Protein AF-A0A812SFC2-F1 (afdb_monomer)

Mean predicted aligned error: 14.26 Å

Solvent-accessible surface area (backbone atoms only — not comparable to full-atom values): 14069 Å² total; per-residue (Å²): 136,90,82,84,83,79,85,82,84,78,83,87,80,81,78,82,77,79,84,76,84,76,80,82,84,72,86,77,93,73,88,74,79,85,78,90,77,87,75,85,80,75,90,78,90,80,87,78,91,74,88,79,81,89,76,93,62,81,77,70,81,71,82,68,75,71,76,75,76,78,75,76,72,76,82,72,77,57,79,82,50,70,69,53,55,73,17,32,49,81,54,99,45,25,43,36,29,39,66,80,47,44,39,45,81,32,64,40,96,64,72,91,66,71,56,92,80,71,48,81,81,65,67,44,63,78,85,52,48,58,69,38,59,62,57,75,56,49,41,68,25,67,78,43,70,65,46,33,60,71,58,33,22,77,23,18,46,41,24,35,24,38,28,25,44,90,27,38,21,25,18,9,47,58,31,97,51,51,47,39,79,76,47,80,49,56,62,49,83,50,96,63,28,42,26,47,60,83,47,66,61,85,54,25,73,60,41,58,45,47,31,25,22,42,73,58,70,56,86,127

Structure (mmCIF, N/CA/C/O backbone):
data_AF-A0A812SFC2-F1
#
_entry.id   AF-A0A812SFC2-F1
#
loop_
_atom_site.group_PDB
_atom_site.id
_atom_site.type_symbol
_atom_site.label_atom_id
_atom_site.label_alt_id
_atom_site.label_comp_id
_atom_site.label_asym_id
_atom_site.label_entity_id
_atom_site.label_seq_id
_atom_site.pdbx_PDB_ins_code
_atom_site.Cartn_x
_atom_site.Cartn_y
_atom_site.Cartn_z
_atom_site.occupancy
_atom_site.B_iso_or_equiv
_atom_site.auth_seq_id
_atom_site.auth_comp_id
_atom_site.auth_asym_id
_atom_site.auth_atom_id
_atom_site.pdbx_PDB_model_num
ATOM 1 N N . MET A 1 1 ? -25.442 -19.660 -58.975 1.00 52.50 1 MET A N 1
ATOM 2 C CA . MET A 1 1 ? -24.406 -18.621 -59.130 1.00 52.50 1 MET A CA 1
ATOM 3 C C . MET A 1 1 ? -23.464 -18.736 -57.952 1.00 52.50 1 MET A C 1
ATOM 5 O O . MET A 1 1 ? -23.754 -18.257 -56.864 1.00 52.50 1 MET A O 1
ATOM 9 N N . ASP A 1 2 ? -22.406 -19.507 -58.179 1.00 48.38 2 ASP A N 1
ATOM 10 C CA . ASP A 1 2 ? -21.302 -19.771 -57.267 1.00 48.38 2 ASP A CA 1
ATOM 11 C C . ASP A 1 2 ? -20.455 -18.519 -57.025 1.00 48.38 2 ASP A C 1
ATOM 13 O O . ASP A 1 2 ? -19.896 -17.965 -57.969 1.00 48.38 2 ASP A O 1
ATOM 17 N N . SER A 1 3 ? -20.254 -18.154 -55.759 1.00 58.12 3 SER A N 1
ATOM 18 C CA . SER A 1 3 ? -19.194 -17.223 -55.357 1.00 58.12 3 SER A CA 1
ATOM 19 C C . SER A 1 3 ? -18.389 -17.841 -54.222 1.00 58.12 3 SER A C 1
ATOM 21 O O . SER A 1 3 ? -18.654 -17.653 -53.038 1.00 58.12 3 SER A O 1
ATOM 23 N N . ARG A 1 4 ? -17.404 -18.646 -54.630 1.00 56.16 4 ARG A N 1
ATOM 24 C CA . ARG A 1 4 ? -16.387 -19.276 -53.783 1.00 56.16 4 ARG A CA 1
ATOM 25 C C . ARG A 1 4 ? -15.321 -18.241 -53.414 1.00 56.16 4 ARG A C 1
ATOM 27 O O . ARG A 1 4 ? -14.472 -17.915 -54.243 1.00 56.16 4 ARG A O 1
ATOM 34 N N . SER A 1 5 ? -15.309 -17.773 -52.170 1.00 62.66 5 SER A N 1
ATOM 35 C CA . SER A 1 5 ? -14.233 -16.914 -51.658 1.00 62.66 5 SER A CA 1
ATOM 36 C C . SER A 1 5 ? -13.107 -17.766 -51.075 1.00 62.66 5 SER A C 1
ATOM 38 O O . SER A 1 5 ? -13.229 -18.379 -50.019 1.00 62.66 5 SER A O 1
ATOM 40 N N . ARG A 1 6 ? -12.009 -17.831 -51.834 1.00 62.50 6 ARG A N 1
ATOM 41 C CA . ARG A 1 6 ? -10.793 -18.602 -51.562 1.00 62.50 6 ARG A CA 1
ATOM 42 C C . ARG A 1 6 ? -10.032 -18.062 -50.346 1.00 62.50 6 ARG A C 1
ATOM 44 O O . ARG A 1 6 ? -9.660 -16.893 -50.289 1.00 62.50 6 ARG A O 1
ATOM 51 N N . THR A 1 7 ? -9.721 -18.970 -49.430 1.00 54.88 7 THR A N 1
ATOM 52 C CA . THR A 1 7 ? -8.773 -18.828 -48.322 1.00 54.88 7 THR A CA 1
ATOM 53 C C . THR A 1 7 ? -7.349 -18.608 -48.842 1.00 54.88 7 THR A C 1
ATOM 55 O O . THR A 1 7 ? -6.825 -19.440 -49.584 1.00 54.88 7 THR A O 1
ATOM 58 N N . ARG A 1 8 ? -6.695 -17.510 -48.438 1.00 61.66 8 ARG A N 1
ATOM 59 C CA . ARG A 1 8 ? -5.284 -17.233 -48.752 1.00 61.66 8 ARG A CA 1
ATOM 60 C C . ARG A 1 8 ? -4.419 -17.478 -47.515 1.00 61.66 8 ARG A C 1
ATOM 62 O O . ARG A 1 8 ? -4.239 -16.598 -46.676 1.00 61.66 8 ARG A O 1
ATOM 69 N N . SER A 1 9 ? -3.899 -18.695 -47.419 1.00 58.88 9 SER A N 1
ATOM 70 C CA . SER A 1 9 ? -2.922 -19.143 -46.425 1.00 58.88 9 SER A CA 1
ATOM 71 C C . SER A 1 9 ? -1.613 -18.361 -46.590 1.00 58.88 9 SER A C 1
ATOM 73 O O . SER A 1 9 ? -1.045 -18.326 -47.682 1.00 58.88 9 SER A O 1
ATOM 75 N N . LYS A 1 10 ? -1.124 -17.717 -45.524 1.00 66.75 10 LYS A N 1
ATOM 76 C CA . LYS A 1 10 ? 0.216 -17.106 -45.502 1.00 66.75 10 LYS A CA 1
ATOM 77 C C . LYS A 1 10 ? 1.259 -18.143 -45.053 1.00 66.75 10 LYS A C 1
ATOM 79 O O . LYS A 1 10 ? 0.966 -18.929 -44.154 1.00 66.75 10 LYS A O 1
ATOM 84 N N . PRO A 1 11 ? 2.464 -18.151 -45.648 1.00 60.84 11 PRO A N 1
ATOM 85 C CA . PRO A 1 11 ? 3.496 -19.138 -45.345 1.00 60.84 11 PRO A CA 1
ATOM 86 C C . PRO A 1 11 ? 4.130 -18.915 -43.964 1.00 60.84 11 PRO A C 1
ATOM 88 O O . PRO A 1 11 ? 4.501 -17.795 -43.604 1.00 60.84 11 PRO A O 1
ATOM 91 N N . GLN A 1 12 ? 4.295 -20.012 -43.218 1.00 57.06 12 GLN A N 1
ATOM 92 C CA . GLN A 1 12 ? 5.115 -20.094 -42.009 1.00 57.06 12 GLN A CA 1
ATOM 93 C C . GLN A 1 12 ? 6.570 -19.750 -42.347 1.00 57.06 12 GLN A C 1
ATOM 95 O O . GLN A 1 12 ? 7.277 -20.509 -43.010 1.00 57.06 12 GLN A O 1
ATOM 100 N N . ARG A 1 13 ? 7.037 -18.602 -41.858 1.00 58.03 13 ARG A N 1
ATOM 101 C CA . ARG A 1 13 ? 8.446 -18.216 -41.919 1.00 58.03 13 ARG A CA 1
ATOM 102 C C . ARG A 1 13 ? 9.180 -18.879 -40.755 1.00 58.03 13 ARG A C 1
ATOM 104 O O . ARG A 1 13 ? 9.182 -18.370 -39.640 1.00 58.03 13 ARG A O 1
ATOM 111 N N . SER A 1 14 ? 9.798 -20.023 -41.032 1.00 56.25 14 SER A N 1
ATOM 112 C CA . SER A 1 14 ? 10.719 -20.715 -40.132 1.00 56.25 14 SER A CA 1
ATOM 113 C C . SER A 1 14 ? 11.920 -19.819 -39.806 1.00 56.25 14 SER A C 1
ATOM 115 O O . SER A 1 14 ? 12.847 -19.691 -40.612 1.00 56.25 14 SER A O 1
ATOM 117 N N . GLN A 1 15 ? 11.928 -19.190 -38.633 1.00 60.62 15 GLN A N 1
ATOM 118 C CA . GLN A 1 15 ? 13.126 -18.534 -38.120 1.00 60.62 15 GLN A CA 1
ATOM 119 C C . GLN A 1 15 ? 13.990 -19.556 -37.384 1.00 60.62 15 GLN A C 1
ATOM 121 O O . GLN A 1 15 ? 13.797 -19.861 -36.211 1.00 60.62 15 GLN A O 1
ATOM 126 N N . ARG A 1 16 ? 14.970 -20.084 -38.124 1.00 54.09 16 ARG A N 1
ATOM 127 C CA . ARG A 1 16 ? 16.171 -20.711 -37.574 1.00 54.09 16 ARG A CA 1
ATOM 128 C C . ARG A 1 16 ? 16.949 -19.642 -36.803 1.00 54.09 16 ARG A C 1
ATOM 130 O O . ARG A 1 16 ? 17.726 -18.904 -37.409 1.00 54.09 16 ARG A O 1
ATOM 137 N N . TYR A 1 17 ? 16.762 -19.554 -35.490 1.00 53.97 17 TYR A N 1
ATOM 138 C CA . TYR A 1 17 ? 17.724 -18.852 -34.648 1.00 5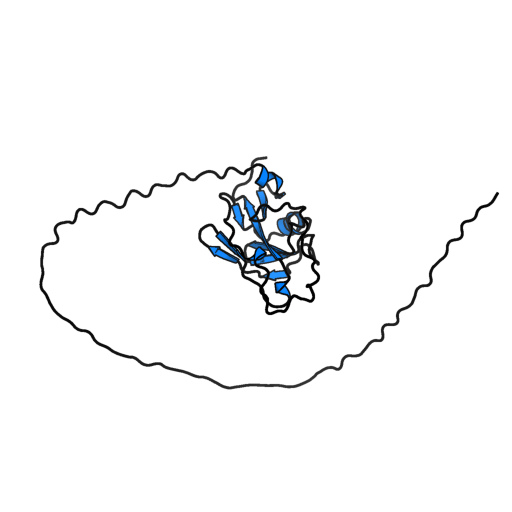3.97 17 TYR A CA 1
ATOM 139 C C . TYR A 1 17 ? 18.875 -19.790 -34.308 1.00 53.97 17 TYR A C 1
ATOM 141 O O . TYR A 1 17 ? 18.720 -20.826 -33.669 1.00 53.97 17 TYR A O 1
ATOM 149 N N . ARG A 1 18 ? 20.034 -19.401 -34.839 1.00 49.56 18 ARG A N 1
ATOM 150 C CA . ARG A 1 18 ? 21.349 -19.976 -34.602 1.00 49.56 18 ARG A CA 1
ATOM 151 C C . ARG A 1 18 ? 21.641 -19.983 -33.103 1.00 49.56 18 ARG A C 1
ATOM 153 O O . ARG A 1 18 ? 21.667 -18.932 -32.469 1.00 49.56 18 ARG A O 1
ATOM 160 N N . SER A 1 19 ? 21.913 -21.167 -32.581 1.00 49.53 19 SER A N 1
ATOM 161 C CA . SER A 1 19 ? 22.546 -21.410 -31.294 1.00 49.53 19 SER A CA 1
ATOM 162 C C . SER A 1 19 ? 23.953 -20.807 -31.304 1.00 49.53 19 SER A C 1
ATOM 164 O O . SER A 1 19 ? 24.900 -21.389 -31.827 1.00 49.53 19 SER A O 1
ATOM 166 N N . THR A 1 20 ? 24.095 -19.605 -30.751 1.00 53.34 20 THR A N 1
ATOM 167 C CA . THR A 1 20 ? 25.397 -19.036 -30.406 1.00 53.34 20 THR A CA 1
ATOM 168 C C . THR A 1 20 ? 25.803 -19.563 -29.038 1.00 53.34 20 THR A C 1
ATOM 170 O O . THR A 1 20 ? 25.412 -19.050 -27.990 1.00 53.34 20 THR A O 1
ATOM 173 N N . SER A 1 21 ? 26.595 -20.631 -29.069 1.00 48.59 21 SER A N 1
ATOM 174 C CA . SER A 1 21 ? 27.372 -21.145 -27.948 1.00 48.59 21 SER A CA 1
ATOM 175 C C . SER A 1 21 ? 28.154 -20.002 -27.298 1.00 48.59 21 SER A C 1
ATOM 177 O O . SER A 1 21 ? 29.123 -19.498 -27.868 1.00 48.59 21 SER A O 1
ATOM 179 N N . ARG A 1 22 ? 27.722 -19.552 -26.117 1.00 51.69 22 ARG A N 1
ATOM 180 C CA . ARG A 1 22 ? 28.508 -18.616 -25.310 1.00 51.69 22 ARG A CA 1
ATOM 181 C C . ARG A 1 22 ? 29.640 -19.384 -24.620 1.00 51.69 22 ARG A C 1
ATOM 183 O O . ARG A 1 22 ? 29.380 -20.437 -24.039 1.00 51.69 22 ARG A O 1
ATOM 190 N N . PRO A 1 23 ? 30.882 -18.880 -24.680 1.00 54.97 23 PRO A N 1
ATOM 191 C CA . PRO A 1 23 ? 32.022 -19.535 -24.068 1.00 54.97 23 PRO A CA 1
ATOM 192 C C . PRO A 1 23 ? 31.917 -19.482 -22.543 1.00 54.97 23 PRO A C 1
ATOM 194 O O . PRO A 1 23 ? 31.601 -18.457 -21.938 1.00 54.97 23 PRO A O 1
ATOM 197 N N . ARG A 1 24 ? 32.203 -20.637 -21.953 1.00 53.50 24 ARG A N 1
ATOM 198 C CA . ARG A 1 24 ? 32.396 -20.899 -20.532 1.00 53.50 24 ARG A CA 1
ATOM 199 C C . ARG A 1 24 ? 33.593 -20.070 -20.053 1.00 53.50 24 ARG A C 1
ATOM 201 O O . ARG A 1 24 ? 34.731 -20.396 -20.374 1.00 53.50 24 ARG A O 1
ATOM 208 N N . MET A 1 25 ? 33.343 -18.972 -19.339 1.00 57.09 25 MET A N 1
ATOM 209 C CA . MET A 1 25 ? 34.400 -18.282 -18.599 1.00 57.09 25 MET A CA 1
ATOM 210 C C . MET A 1 25 ? 34.633 -19.022 -17.287 1.00 57.09 25 MET A C 1
ATOM 212 O O . MET A 1 25 ? 33.997 -18.751 -16.272 1.00 57.09 25 MET A O 1
ATOM 216 N N . ASP A 1 26 ? 35.549 -19.981 -17.357 1.00 48.94 26 ASP A N 1
ATOM 217 C CA . ASP A 1 26 ? 36.280 -20.476 -16.206 1.00 48.94 26 ASP A CA 1
ATOM 218 C C . ASP A 1 26 ? 37.320 -19.440 -15.758 1.00 48.94 26 ASP A C 1
ATOM 220 O O . ASP A 1 26 ? 37.978 -18.791 -16.570 1.00 48.94 26 ASP A O 1
ATOM 224 N N . SER A 1 27 ? 37.539 -19.414 -14.444 1.00 50.03 27 SER A N 1
ATOM 225 C CA . SER A 1 27 ? 38.773 -18.972 -13.789 1.00 50.03 27 SER A CA 1
ATOM 226 C C . SER A 1 27 ? 39.080 -17.471 -13.771 1.00 50.03 27 SER A C 1
ATOM 228 O O . SER A 1 27 ? 39.614 -16.905 -14.722 1.00 50.03 27 SER A O 1
ATOM 230 N N . ARG A 1 28 ? 38.954 -16.871 -12.580 1.00 50.22 28 ARG A N 1
ATOM 231 C CA . ARG A 1 28 ? 40.121 -16.408 -11.795 1.00 50.22 28 ARG A CA 1
ATOM 232 C C . ARG A 1 28 ? 39.680 -15.757 -10.485 1.00 50.22 28 ARG A C 1
ATOM 234 O O . ARG A 1 28 ? 39.291 -14.595 -10.425 1.00 50.22 28 ARG A O 1
ATOM 241 N N . SER A 1 29 ? 39.797 -16.550 -9.427 1.00 52.50 29 SER A N 1
ATOM 242 C CA . SER A 1 29 ? 40.519 -16.203 -8.202 1.00 52.50 29 SER A CA 1
ATOM 243 C C . SER A 1 29 ? 41.076 -14.772 -8.158 1.00 52.50 29 SER A C 1
ATOM 245 O O . SER A 1 29 ? 42.135 -14.472 -8.707 1.00 52.50 29 SER A O 1
ATOM 247 N N . ARG A 1 30 ? 40.401 -13.904 -7.405 1.00 49.06 30 ARG A N 1
ATOM 248 C CA . ARG A 1 30 ? 41.048 -12.781 -6.723 1.00 49.06 30 ARG A CA 1
ATOM 249 C C . ARG A 1 30 ? 40.659 -12.814 -5.255 1.00 49.06 30 ARG A C 1
ATOM 251 O O . ARG A 1 30 ? 39.746 -12.129 -4.810 1.00 49.06 30 ARG A O 1
ATOM 258 N N . ALA A 1 31 ? 41.405 -13.633 -4.520 1.00 51.72 31 ALA A N 1
ATOM 259 C CA . ALA A 1 31 ? 41.674 -13.381 -3.120 1.00 51.72 31 ALA A CA 1
ATOM 260 C C . ALA A 1 31 ? 42.269 -11.971 -3.015 1.00 51.72 31 ALA A C 1
ATOM 262 O O . ALA A 1 31 ? 43.338 -11.695 -3.562 1.00 51.72 31 ALA A O 1
ATOM 263 N N . ARG A 1 32 ? 41.549 -11.061 -2.361 1.00 48.47 32 ARG A N 1
ATOM 264 C CA . ARG A 1 32 ? 42.131 -9.817 -1.870 1.00 48.47 32 ARG A CA 1
ATOM 265 C C . ARG A 1 32 ? 41.887 -9.760 -0.373 1.00 48.47 32 ARG A C 1
ATOM 267 O O . ARG A 1 32 ? 40.904 -9.216 0.114 1.00 48.47 32 ARG A O 1
ATOM 274 N N . GLU A 1 33 ? 42.817 -10.415 0.311 1.00 50.66 33 GLU A N 1
ATOM 275 C CA . GLU A 1 33 ? 43.325 -10.021 1.618 1.00 50.66 33 GLU A CA 1
ATOM 276 C C . GLU A 1 33 ? 43.558 -8.507 1.709 1.00 50.66 33 GLU A C 1
ATOM 278 O O . GLU A 1 33 ? 43.716 -7.820 0.698 1.00 50.66 33 GLU A O 1
ATOM 283 N N . THR A 1 34 ? 43.733 -8.050 2.953 1.00 50.38 34 THR A N 1
ATOM 284 C CA . THR A 1 34 ? 44.084 -6.691 3.403 1.00 50.38 34 THR A CA 1
ATOM 285 C C . THR A 1 34 ? 42.856 -5.774 3.540 1.00 50.38 34 THR A C 1
ATOM 287 O O . THR A 1 34 ? 42.110 -5.579 2.596 1.00 50.38 34 THR A O 1
ATOM 290 N N . ARG A 1 35 ? 42.532 -5.182 4.695 1.00 45.41 35 ARG A N 1
ATOM 291 C CA . ARG A 1 35 ? 43.356 -4.797 5.850 1.00 45.41 35 ARG A CA 1
ATOM 292 C C . ARG A 1 35 ? 42.482 -4.640 7.101 1.00 45.41 35 ARG A C 1
ATOM 294 O O . ARG A 1 35 ? 41.466 -3.953 7.074 1.00 45.41 35 ARG A O 1
ATOM 301 N N . LYS A 1 36 ? 42.947 -5.234 8.204 1.00 52.66 36 LYS A N 1
ATOM 302 C CA . LYS A 1 36 ? 42.678 -4.766 9.568 1.00 52.66 36 LYS A CA 1
ATOM 303 C C . LYS A 1 36 ? 43.214 -3.337 9.673 1.00 52.66 36 LYS A C 1
ATOM 305 O O . LYS A 1 36 ? 44.421 -3.159 9.580 1.00 52.66 36 LYS A O 1
ATOM 310 N N . ASP A 1 37 ? 42.345 -2.361 9.902 1.00 47.69 37 ASP A N 1
ATOM 311 C CA . ASP A 1 37 ? 42.746 -1.076 10.477 1.00 47.69 37 ASP A CA 1
ATOM 312 C C . ASP A 1 37 ? 41.943 -0.845 11.755 1.00 47.69 37 ASP A C 1
ATOM 314 O O . ASP A 1 37 ? 40.924 -0.160 11.826 1.00 47.69 37 ASP A O 1
ATOM 318 N N . SER A 1 38 ? 42.451 -1.493 12.795 1.00 52.28 38 SER A N 1
ATOM 319 C CA . SER A 1 38 ? 42.330 -1.097 14.185 1.00 52.28 38 SER A CA 1
ATOM 320 C C . SER A 1 38 ? 42.816 0.345 14.353 1.00 52.28 38 SER A C 1
ATOM 322 O O . SER A 1 38 ? 44.012 0.597 14.478 1.00 52.28 38 SER A O 1
ATOM 324 N N . ARG A 1 39 ? 41.884 1.302 14.395 1.00 50.62 39 ARG A N 1
ATOM 325 C CA . ARG A 1 39 ? 42.134 2.631 14.967 1.00 50.62 39 ARG A CA 1
ATOM 326 C C . ARG A 1 39 ? 41.415 2.774 16.294 1.00 50.62 39 ARG A C 1
ATOM 328 O O . ARG A 1 39 ? 40.358 3.386 16.412 1.00 50.62 39 ARG A O 1
ATOM 335 N N . SER A 1 40 ? 42.086 2.232 17.299 1.00 51.09 40 SER A N 1
ATOM 336 C CA . SER A 1 40 ? 42.089 2.723 18.667 1.00 51.09 40 SER A CA 1
ATOM 337 C C . SER A 1 40 ? 42.287 4.243 18.657 1.00 51.09 40 SER A C 1
ATOM 339 O O . SER A 1 40 ? 43.376 4.731 18.360 1.00 51.09 40 SER A O 1
ATOM 341 N N . ARG A 1 41 ? 41.240 5.010 18.970 1.00 49.31 41 ARG A N 1
ATOM 342 C CA . ARG A 1 41 ? 41.373 6.417 19.370 1.00 49.31 41 ARG A CA 1
ATOM 343 C C . ARG A 1 41 ? 41.066 6.537 20.854 1.00 49.31 41 ARG A C 1
ATOM 345 O O . ARG A 1 41 ? 39.932 6.702 21.279 1.00 49.31 41 ARG A O 1
ATOM 352 N N . SER A 1 42 ? 42.153 6.346 21.592 1.00 49.25 42 SER A N 1
ATOM 353 C CA . SER A 1 42 ? 42.563 7.047 22.806 1.00 49.25 42 SER A CA 1
ATOM 354 C C . SER A 1 42 ? 41.600 8.087 23.388 1.00 49.25 42 SER A C 1
ATOM 356 O O . SER A 1 42 ? 41.315 9.114 22.771 1.00 49.25 42 SER A O 1
ATOM 358 N N . ASN A 1 43 ? 41.260 7.839 24.654 1.00 49.50 43 ASN A N 1
ATOM 359 C CA . ASN A 1 43 ? 41.280 8.782 25.773 1.00 49.50 43 ASN A CA 1
ATOM 360 C C . ASN A 1 43 ? 41.767 10.203 25.446 1.00 49.50 43 ASN A C 1
ATOM 362 O O . ASN A 1 43 ? 42.937 10.418 25.131 1.00 49.50 43 ASN A O 1
ATOM 366 N N . GLY A 1 44 ? 40.884 11.172 25.678 1.00 46.28 44 GLY A N 1
ATOM 367 C CA . GLY A 1 44 ? 41.215 12.582 25.841 1.00 46.28 44 GLY A CA 1
ATOM 368 C C . GLY A 1 44 ? 40.498 13.132 27.067 1.00 46.28 44 GLY A C 1
ATOM 369 O O . GLY A 1 44 ? 39.351 13.556 26.984 1.00 46.28 44 GLY A O 1
ATOM 370 N N . MET A 1 45 ? 41.183 13.099 28.210 1.00 50.53 45 MET A N 1
ATOM 371 C CA . MET A 1 45 ? 40.823 13.855 29.406 1.00 50.53 45 MET A CA 1
ATOM 372 C C . MET A 1 45 ? 40.691 15.355 29.110 1.00 50.53 45 MET A C 1
ATOM 374 O O . MET A 1 45 ? 41.511 15.908 28.381 1.00 50.53 45 MET A O 1
ATOM 378 N N . ARG A 1 46 ? 39.733 16.007 29.777 1.00 49.50 46 ARG A N 1
ATOM 379 C CA . ARG A 1 46 ? 39.774 17.372 30.352 1.00 49.50 46 ARG A CA 1
ATOM 380 C C . ARG A 1 46 ? 38.427 17.535 31.069 1.00 49.50 46 ARG A C 1
ATOM 382 O O . ARG A 1 46 ? 37.387 17.553 30.434 1.00 49.50 46 ARG A O 1
ATOM 389 N N . GLY A 1 47 ? 38.343 17.470 32.391 1.00 44.12 47 GLY A N 1
ATOM 390 C CA . GLY A 1 47 ? 39.041 18.369 33.296 1.00 44.12 47 GLY A CA 1
ATOM 391 C C . GLY A 1 47 ? 38.260 19.679 33.380 1.00 44.12 47 GLY A C 1
ATOM 392 O O . GLY A 1 47 ? 38.585 20.625 32.677 1.00 44.12 47 GLY A O 1
ATOM 393 N N . SER A 1 48 ? 37.235 19.733 34.231 1.00 46.06 48 SER A N 1
ATOM 394 C CA . SER A 1 48 ? 36.768 21.000 34.801 1.00 46.06 48 SER A CA 1
ATOM 395 C C . SER A 1 48 ? 36.112 20.751 36.154 1.00 46.06 48 SER A C 1
ATOM 397 O O . SER A 1 48 ? 34.897 20.818 36.327 1.00 46.06 48 SER A O 1
ATOM 399 N N . ALA A 1 49 ? 36.970 20.478 37.135 1.00 51.12 49 ALA A N 1
ATOM 400 C CA . ALA A 1 49 ? 36.677 20.788 38.518 1.00 51.12 49 ALA A CA 1
ATOM 401 C C . ALA A 1 49 ? 36.547 22.313 38.650 1.00 51.12 49 ALA A C 1
ATOM 403 O O . ALA A 1 49 ? 37.539 23.041 38.609 1.00 51.12 49 ALA A O 1
ATOM 404 N N . ARG A 1 50 ? 35.321 22.800 38.839 1.00 50.84 50 ARG A N 1
ATOM 405 C CA . ARG A 1 50 ? 35.076 24.065 39.534 1.00 50.84 50 ARG A CA 1
ATOM 406 C C . ARG A 1 50 ? 34.053 23.833 40.630 1.00 50.84 50 ARG A C 1
ATOM 408 O O . ARG A 1 50 ? 32.848 23.912 40.442 1.00 50.84 50 ARG A O 1
ATOM 415 N N . SER A 1 51 ? 34.619 23.545 41.796 1.00 51.38 51 SER A N 1
ATOM 416 C CA . SER A 1 51 ? 34.099 23.971 43.086 1.00 51.38 51 SER A CA 1
ATOM 417 C C . SER A 1 51 ? 33.649 25.432 43.009 1.00 51.38 51 SER A C 1
ATOM 419 O O . SER A 1 51 ? 34.418 26.273 42.536 1.00 51.38 51 SER A O 1
ATOM 421 N N . ARG A 1 52 ? 32.437 25.728 43.493 1.00 44.34 52 ARG A N 1
ATOM 422 C CA . ARG A 1 52 ? 32.184 26.730 44.544 1.00 44.34 52 ARG A CA 1
ATOM 423 C C . ARG A 1 52 ? 30.688 26.976 44.743 1.00 44.34 52 ARG A C 1
ATOM 425 O O . ARG A 1 52 ? 29.914 26.986 43.799 1.00 44.34 52 ARG A O 1
ATOM 432 N N . SER A 1 53 ? 30.387 27.334 45.990 1.00 45.44 53 SER A N 1
ATOM 433 C CA . SER A 1 53 ? 29.211 28.079 46.448 1.00 45.44 53 SER A CA 1
ATOM 434 C C . SER A 1 53 ? 27.983 27.221 46.756 1.00 45.44 53 SER A C 1
ATOM 436 O O . SER A 1 53 ? 27.254 26.799 45.874 1.00 45.44 53 SER A O 1
ATOM 438 N N . ARG A 1 54 ? 27.812 26.806 48.017 1.00 46.84 54 ARG A N 1
ATOM 439 C CA . ARG A 1 54 ? 27.178 27.601 49.094 1.00 46.84 54 ARG A CA 1
ATOM 440 C C . ARG A 1 54 ? 25.741 27.972 48.738 1.00 46.84 54 ARG A C 1
ATOM 442 O O . ARG A 1 54 ? 25.503 28.831 47.901 1.00 46.84 54 ARG A O 1
ATOM 449 N N . GLY A 1 55 ? 24.814 27.336 49.446 1.00 47.47 55 GLY A N 1
ATOM 450 C CA . GLY A 1 55 ? 23.396 27.651 49.380 1.00 47.47 55 GLY A CA 1
ATOM 451 C C . GLY A 1 55 ? 22.533 26.487 49.839 1.00 47.47 55 GLY A C 1
ATOM 452 O O . GLY A 1 55 ? 21.714 26.002 49.071 1.00 47.47 55 GLY A O 1
ATOM 453 N N . ARG A 1 56 ? 22.698 26.034 51.093 1.00 44.66 56 ARG A N 1
ATOM 454 C CA . ARG A 1 56 ? 21.642 25.297 51.811 1.00 44.66 56 ARG A CA 1
ATOM 455 C C . ARG A 1 56 ? 20.502 26.284 52.105 1.00 44.66 56 ARG A C 1
ATOM 457 O O . ARG A 1 56 ? 20.290 26.685 53.241 1.00 44.66 56 ARG A O 1
ATOM 464 N N . GLY A 1 57 ? 19.824 26.739 51.057 1.00 52.66 57 GLY A N 1
ATOM 465 C CA . GLY A 1 57 ? 18.475 27.260 51.173 1.00 52.66 57 GLY A CA 1
ATOM 466 C C . GLY A 1 57 ? 17.568 26.046 51.206 1.00 52.66 57 GLY A C 1
ATOM 467 O O . GLY A 1 57 ? 17.591 25.251 50.270 1.00 52.66 57 GLY A O 1
ATOM 468 N N . ASN A 1 58 ? 16.841 25.864 52.305 1.00 54.97 58 ASN A N 1
ATOM 469 C CA . ASN A 1 58 ? 15.757 24.897 52.387 1.00 54.97 58 ASN A CA 1
ATOM 470 C C . ASN A 1 58 ? 14.827 25.188 51.194 1.00 54.97 58 ASN A C 1
ATOM 472 O O . ASN A 1 58 ? 14.271 26.291 51.159 1.00 54.97 58 ASN A O 1
ATOM 476 N N . PRO A 1 59 ? 14.742 24.320 50.165 1.00 60.75 59 PRO A N 1
ATOM 477 C CA . PRO A 1 59 ? 13.906 24.605 49.017 1.00 60.75 59 PRO A CA 1
ATOM 478 C C . PRO A 1 59 ? 12.480 24.662 49.546 1.00 60.75 59 PRO A C 1
ATOM 480 O O . PRO A 1 59 ? 11.920 23.647 49.956 1.00 60.75 59 PRO A O 1
ATOM 483 N N . GLN A 1 60 ? 11.918 25.871 49.581 1.00 66.25 60 GLN A N 1
ATOM 484 C CA . GLN A 1 60 ? 10.481 26.054 49.720 1.00 66.25 60 GLN A CA 1
ATOM 485 C C . GLN A 1 60 ? 9.828 25.055 48.761 1.00 66.25 60 GLN A C 1
ATOM 487 O O . GLN A 1 60 ? 10.312 24.949 47.625 1.00 66.25 60 GLN A O 1
ATOM 492 N N . PRO A 1 61 ? 8.820 24.278 49.194 1.00 68.44 61 PRO A N 1
ATOM 493 C CA . PRO A 1 61 ? 8.128 23.350 48.319 1.00 68.44 61 PRO A CA 1
ATOM 494 C C . PRO A 1 61 ? 7.520 24.179 47.192 1.00 68.44 61 PRO A C 1
ATOM 496 O O . PRO A 1 61 ? 6.450 24.763 47.336 1.00 68.44 61 PRO A O 1
ATOM 499 N N . ALA A 1 62 ? 8.261 24.299 46.089 1.00 70.19 62 ALA A N 1
ATOM 500 C CA . ALA A 1 62 ? 7.807 24.959 44.888 1.00 70.19 62 ALA A CA 1
ATOM 501 C C . ALA A 1 62 ? 6.520 24.237 44.532 1.00 70.19 62 ALA A C 1
ATOM 503 O O . ALA A 1 62 ? 6.552 23.029 44.285 1.00 70.19 62 ALA A O 1
ATOM 504 N N . TYR A 1 63 ? 5.402 24.956 44.623 1.00 74.75 63 TYR A N 1
ATOM 505 C CA . TYR A 1 63 ? 4.078 24.453 44.314 1.00 74.75 63 TYR A CA 1
ATOM 506 C C . TYR A 1 63 ? 4.127 23.929 42.879 1.00 74.75 63 TYR A C 1
ATOM 508 O O . TYR A 1 63 ? 4.049 24.684 41.909 1.00 74.75 63 TYR A O 1
ATOM 516 N N . ARG A 1 64 ? 4.399 22.628 42.736 1.00 73.25 64 ARG A N 1
ATOM 517 C CA . ARG A 1 64 ? 4.450 21.963 41.444 1.00 73.25 64 ARG A CA 1
ATOM 518 C C . ARG A 1 64 ? 3.007 21.855 41.021 1.00 73.25 64 ARG A C 1
ATOM 520 O O . ARG A 1 64 ? 2.272 21.036 41.564 1.00 73.25 64 ARG A O 1
ATOM 527 N N . ILE A 1 65 ? 2.620 22.703 40.074 1.00 80.44 65 ILE A N 1
ATOM 528 C CA . ILE A 1 65 ? 1.365 22.550 39.352 1.00 80.44 65 ILE A CA 1
ATOM 529 C C . ILE A 1 65 ? 1.328 21.084 38.902 1.00 80.44 65 ILE A C 1
ATOM 531 O O . ILE A 1 65 ? 2.257 20.656 38.201 1.00 80.44 65 ILE A O 1
ATOM 535 N N . PRO A 1 66 ? 0.352 20.283 39.370 1.00 80.88 66 PRO A N 1
ATOM 536 C CA . PRO A 1 66 ? 0.266 18.894 38.970 1.00 80.88 66 PRO A CA 1
ATOM 537 C C . PRO A 1 66 ? 0.214 18.859 37.442 1.00 80.88 66 PRO A C 1
ATOM 539 O O . PRO A 1 66 ? -0.460 19.706 36.844 1.00 80.88 66 PRO A O 1
ATOM 542 N N . PRO A 1 67 ? 0.957 17.944 36.794 1.00 81.81 67 PRO A N 1
ATOM 543 C CA . PRO A 1 67 ? 0.902 17.824 35.348 1.00 81.81 67 PRO A CA 1
ATOM 544 C C . PRO A 1 67 ? -0.573 17.729 34.946 1.00 81.81 67 PRO A C 1
ATOM 546 O O . PRO A 1 67 ? -1.309 16.970 35.586 1.00 81.81 67 PRO A O 1
ATOM 549 N N . PRO A 1 68 ? -1.025 18.528 33.961 1.00 82.19 68 PRO A N 1
ATOM 550 C CA . PRO A 1 68 ? -2.426 18.547 33.576 1.00 82.19 68 PRO A CA 1
ATOM 551 C C . PRO A 1 68 ? -2.858 17.108 33.323 1.00 82.19 68 PRO A C 1
ATOM 553 O O . PRO A 1 68 ? -2.155 16.370 32.624 1.00 82.19 68 PRO A O 1
ATOM 556 N N . ALA A 1 69 ? -3.961 16.697 33.958 1.00 84.25 69 ALA A N 1
ATOM 557 C CA . ALA A 1 69 ? -4.512 15.361 33.794 1.00 84.25 69 ALA A CA 1
ATOM 558 C C . ALA A 1 69 ? -4.541 15.067 32.295 1.00 84.25 69 ALA A C 1
ATOM 560 O O . ALA A 1 69 ? -5.130 15.841 31.536 1.00 84.25 69 ALA A O 1
ATOM 561 N N . LYS A 1 70 ? -3.812 14.023 31.869 1.00 80.31 70 LYS A N 1
ATOM 562 C CA . LYS A 1 70 ? -3.725 13.640 30.459 1.00 80.31 70 LYS A CA 1
ATOM 563 C C . LYS A 1 70 ? -5.159 13.520 29.969 1.00 80.31 70 LYS A C 1
ATOM 565 O O . LYS A 1 70 ? -5.864 12.607 30.395 1.00 80.31 70 LYS A O 1
ATOM 570 N N . ARG A 1 71 ? -5.607 14.476 29.151 1.00 73.69 71 ARG A N 1
ATOM 571 C CA . ARG A 1 71 ? -6.916 14.392 28.515 1.00 73.69 71 ARG A CA 1
ATOM 572 C C . ARG A 1 71 ? -6.849 13.126 27.683 1.00 73.69 71 ARG A C 1
ATOM 574 O O . ARG A 1 71 ? -6.058 13.042 26.751 1.00 73.69 71 ARG A O 1
ATOM 581 N N . ALA A 1 72 ? -7.578 12.103 28.116 1.00 78.00 72 ALA A N 1
ATOM 582 C CA . ALA A 1 72 ? -7.811 10.941 27.293 1.00 78.00 72 ALA A CA 1
ATOM 583 C C . ALA A 1 72 ? -8.600 11.467 26.100 1.00 78.00 72 ALA A C 1
ATOM 585 O O . ALA A 1 72 ? -9.783 11.778 26.237 1.00 78.00 72 ALA A O 1
ATOM 586 N N . ASP A 1 73 ? -7.916 11.684 24.978 1.00 76.69 73 ASP A N 1
ATOM 587 C CA . ASP A 1 73 ? -8.594 12.078 23.757 1.00 76.69 73 ASP A CA 1
ATOM 588 C C . ASP A 1 73 ? -9.637 10.994 23.472 1.00 76.69 73 ASP A C 1
ATOM 590 O O . ASP A 1 73 ? -9.284 9.806 23.434 1.00 76.69 73 ASP A O 1
ATOM 594 N N . PRO A 1 74 ? -10.929 11.355 23.360 1.00 76.94 74 PRO A N 1
ATOM 595 C CA . PRO A 1 74 ? -11.966 10.378 23.099 1.00 76.94 74 PRO A CA 1
ATOM 596 C C . PRO A 1 74 ? -11.577 9.638 21.824 1.00 76.94 74 PRO A C 1
ATOM 598 O O . PRO A 1 74 ? -11.286 10.258 20.797 1.00 76.94 74 PRO A O 1
ATOM 601 N N . LYS A 1 75 ? -11.506 8.308 21.919 1.00 76.75 75 LYS A N 1
ATOM 602 C CA . LYS A 1 75 ? -11.132 7.417 20.823 1.00 76.75 75 LYS A CA 1
ATOM 603 C C . LYS A 1 75 ? -12.182 7.577 19.726 1.00 76.75 75 LYS A C 1
ATOM 605 O O . LYS A 1 75 ? -13.218 6.927 19.761 1.00 76.75 75 LYS A O 1
ATOM 610 N N . LYS A 1 76 ? -11.950 8.518 18.810 1.00 78.00 76 LYS A N 1
ATOM 611 C CA . LYS A 1 76 ? -12.889 8.855 17.745 1.00 78.00 76 LYS A CA 1
ATOM 612 C C . LYS A 1 76 ? -13.018 7.627 16.854 1.00 78.00 76 LYS A C 1
ATOM 614 O O . LYS A 1 76 ? -12.052 7.242 16.193 1.00 78.00 76 LYS A O 1
ATOM 619 N N . GLU A 1 77 ? -14.181 6.989 16.902 1.00 81.81 77 GLU A N 1
ATOM 620 C CA . GLU A 1 77 ? -14.495 5.869 16.026 1.00 81.81 77 GLU A CA 1
ATOM 621 C C . GLU A 1 77 ? -14.331 6.338 14.581 1.00 81.81 77 GLU A C 1
ATOM 623 O O . GLU A 1 77 ? -14.798 7.411 14.192 1.00 81.81 77 GLU A O 1
ATOM 628 N N . ALA A 1 78 ? -13.554 5.586 13.810 1.00 84.94 78 ALA A N 1
ATOM 629 C CA . ALA A 1 78 ? -13.240 5.953 12.445 1.00 84.94 78 ALA A CA 1
ATOM 630 C C . ALA A 1 78 ? -14.481 5.761 11.570 1.00 84.94 78 ALA A C 1
ATOM 632 O O . ALA A 1 78 ? -14.818 4.642 11.191 1.00 84.94 78 ALA A O 1
ATOM 633 N N . THR A 1 79 ? -15.167 6.856 11.253 1.00 92.44 79 THR A N 1
ATOM 634 C CA . THR A 1 79 ? -16.238 6.849 10.257 1.00 92.44 79 THR A CA 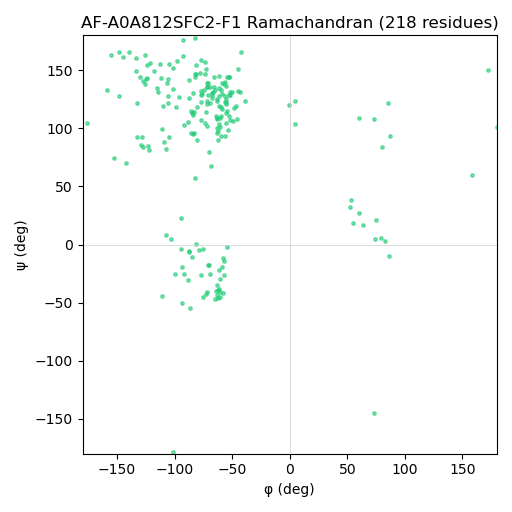1
ATOM 635 C C . THR A 1 79 ? -15.615 6.724 8.869 1.00 92.44 79 THR A C 1
ATOM 637 O O . THR A 1 79 ? -14.897 7.620 8.426 1.00 92.44 79 THR A O 1
ATOM 640 N N . ILE A 1 80 ? -15.871 5.602 8.197 1.00 95.75 80 ILE A N 1
ATOM 641 C CA . ILE A 1 80 ? -15.448 5.366 6.812 1.00 95.75 80 ILE A CA 1
ATOM 642 C C . ILE A 1 80 ? -16.305 6.252 5.907 1.00 95.75 80 ILE A C 1
ATOM 644 O O . ILE A 1 80 ? -17.534 6.181 5.968 1.00 95.75 80 ILE A O 1
ATOM 648 N N . THR A 1 81 ? -15.673 7.101 5.096 1.00 95.94 81 THR A N 1
ATOM 649 C CA . THR A 1 81 ? -16.403 7.969 4.159 1.00 95.94 81 THR A CA 1
ATOM 650 C C . THR A 1 81 ? -16.880 7.178 2.939 1.00 95.94 81 THR A C 1
ATOM 652 O O . THR A 1 81 ? -16.333 6.124 2.616 1.00 95.94 81 THR A O 1
ATOM 655 N N . GLU A 1 82 ? -17.891 7.687 2.231 1.00 96.50 82 GLU A N 1
ATOM 656 C CA . GLU A 1 82 ? -18.417 7.012 1.035 1.00 96.50 82 GLU A CA 1
ATOM 657 C C . GLU A 1 82 ? -17.360 6.885 -0.071 1.00 96.50 82 GLU A C 1
ATOM 659 O O . GLU A 1 82 ? -17.214 5.831 -0.678 1.00 96.50 82 GLU A O 1
ATOM 664 N N . GLU A 1 83 ? -16.534 7.915 -0.257 1.00 96.19 83 GLU A N 1
ATOM 665 C CA . GLU A 1 83 ? -15.411 7.886 -1.200 1.00 96.19 83 GLU A CA 1
ATOM 666 C C . GLU A 1 83 ? -14.392 6.786 -0.857 1.00 96.19 83 GLU A C 1
ATOM 668 O O . GLU A 1 83 ? -13.914 6.075 -1.741 1.00 96.19 83 GLU A O 1
ATOM 673 N N . GLN A 1 84 ? -14.088 6.598 0.434 1.00 97.00 84 GLN A N 1
ATOM 674 C CA . GLN A 1 84 ? -13.202 5.520 0.880 1.00 97.00 84 GLN A CA 1
ATOM 675 C C . GLN A 1 84 ? -13.807 4.149 0.592 1.00 97.00 84 GLN A C 1
ATOM 677 O O . GLN A 1 84 ? -13.088 3.244 0.176 1.00 97.00 84 GLN A O 1
ATOM 682 N N . ARG A 1 85 ? -15.122 3.999 0.790 1.00 97.00 85 ARG A N 1
ATOM 683 C CA . ARG A 1 85 ? -15.848 2.763 0.488 1.00 97.00 85 ARG A CA 1
ATOM 684 C C . ARG A 1 85 ? -15.833 2.471 -1.014 1.00 97.00 85 ARG A C 1
ATOM 686 O O . ARG A 1 85 ? -15.490 1.356 -1.396 1.00 97.00 85 ARG A O 1
ATOM 693 N N . GLN A 1 86 ? -16.122 3.469 -1.848 1.00 98.00 86 GLN A 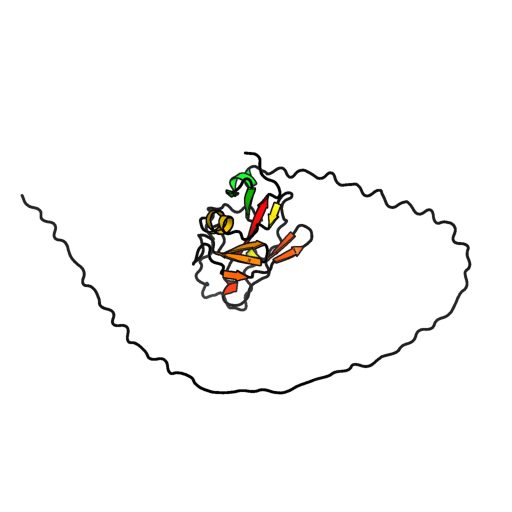N 1
ATOM 694 C CA . GLN A 1 86 ? -16.152 3.345 -3.308 1.00 98.00 86 GLN A CA 1
ATOM 695 C C . GLN A 1 86 ? -14.782 2.981 -3.903 1.00 98.00 86 GLN A C 1
ATOM 697 O O . GLN A 1 86 ? -14.709 2.217 -4.865 1.00 98.00 86 GLN A O 1
ATOM 702 N N . ASN A 1 87 ? -13.694 3.488 -3.318 1.00 98.12 87 ASN A N 1
ATOM 703 C CA . ASN A 1 87 ? -12.321 3.204 -3.748 1.00 98.12 87 ASN A CA 1
ATOM 704 C C . ASN A 1 87 ? -11.666 2.049 -2.971 1.00 98.12 87 ASN A C 1
ATOM 706 O O . ASN A 1 87 ? -10.439 1.955 -2.909 1.00 98.12 87 ASN A O 1
ATOM 710 N N . SER A 1 88 ? -12.472 1.167 -2.377 1.00 98.12 88 SER A N 1
ATOM 711 C CA . SER A 1 88 ? -11.989 0.005 -1.635 1.00 98.12 88 SER A CA 1
ATOM 712 C C . SER A 1 88 ? -12.566 -1.304 -2.163 1.00 98.12 88 SER A C 1
ATOM 714 O O . SER A 1 88 ? -13.648 -1.341 -2.743 1.00 98.12 88 SER A O 1
ATOM 716 N N . ILE A 1 89 ? -11.832 -2.393 -1.947 1.00 98.25 89 ILE A N 1
ATOM 717 C CA . ILE A 1 89 ? -12.246 -3.754 -2.280 1.00 98.25 89 ILE A CA 1
ATOM 718 C C . ILE A 1 89 ? -12.618 -4.488 -0.985 1.00 98.25 89 ILE A C 1
ATOM 720 O O . ILE A 1 89 ? -11.772 -4.585 -0.088 1.00 98.25 89 ILE A O 1
ATOM 724 N N . PRO A 1 90 ? -13.855 -5.001 -0.851 1.00 97.94 90 PRO A N 1
ATOM 725 C CA . PRO A 1 90 ? -14.247 -5.809 0.294 1.00 97.94 90 PRO A CA 1
ATOM 726 C C . PRO A 1 90 ? -13.679 -7.231 0.186 1.00 97.94 90 PRO A C 1
ATOM 728 O O . PRO A 1 90 ? -13.868 -7.904 -0.825 1.00 97.94 90 PRO A O 1
ATOM 731 N N . LEU A 1 91 ? -13.025 -7.709 1.245 1.00 98.00 91 LEU A N 1
ATOM 732 C CA . LEU A 1 91 ? -12.549 -9.091 1.369 1.00 98.00 91 LEU A CA 1
ATOM 733 C C . LEU A 1 91 ? -12.588 -9.517 2.845 1.00 98.00 91 LEU A C 1
ATOM 735 O O . LEU A 1 91 ? -12.083 -8.808 3.713 1.00 98.00 91 LEU A O 1
ATOM 739 N N . ASP A 1 92 ? -13.217 -10.657 3.141 1.00 97.19 92 ASP A N 1
ATOM 740 C CA . ASP A 1 92 ? -13.336 -11.237 4.494 1.00 97.19 92 ASP A CA 1
ATOM 741 C C . ASP A 1 92 ? -13.887 -10.280 5.575 1.00 97.19 92 ASP A C 1
ATOM 743 O O . ASP A 1 92 ? -13.537 -10.347 6.759 1.00 97.19 92 ASP A O 1
ATOM 747 N N . GLY A 1 93 ? -14.777 -9.370 5.165 1.00 96.75 93 GLY A N 1
ATOM 748 C CA . GLY A 1 93 ? -15.370 -8.348 6.030 1.00 96.75 93 GLY A CA 1
ATOM 749 C C . GLY A 1 93 ? -14.465 -7.141 6.295 1.00 96.75 93 GLY A C 1
ATOM 750 O O . GLY A 1 93 ? -14.838 -6.275 7.079 1.00 96.75 93 GLY A O 1
ATOM 751 N N . TYR A 1 94 ? -13.298 -7.051 5.659 1.00 98.06 94 TYR A N 1
ATOM 752 C CA . TYR A 1 94 ? -12.428 -5.876 5.688 1.00 98.06 94 TYR A CA 1
ATOM 753 C C . TYR A 1 94 ? -12.515 -5.113 4.367 1.00 98.06 94 TYR A C 1
ATOM 755 O O . TYR A 1 94 ? -12.821 -5.695 3.327 1.00 98.06 94 TYR A O 1
ATOM 763 N N . LEU A 1 95 ? -12.221 -3.814 4.403 1.00 98.00 95 LEU A N 1
ATOM 764 C CA . LEU A 1 95 ? -12.035 -3.014 3.193 1.00 98.00 95 LEU A CA 1
ATOM 765 C C . LEU A 1 95 ? -10.545 -2.820 2.944 1.00 98.00 95 LEU A C 1
ATOM 767 O O . LEU A 1 95 ? -9.814 -2.473 3.872 1.00 98.00 95 LEU A O 1
ATOM 771 N N . TYR A 1 96 ? -10.118 -3.025 1.702 1.00 98.50 96 TYR A N 1
ATOM 772 C CA . TYR A 1 96 ? -8.742 -2.841 1.251 1.00 98.50 96 TYR A CA 1
ATOM 773 C C . TYR A 1 96 ? -8.669 -1.691 0.254 1.00 98.50 96 TYR A C 1
ATOM 775 O O . TYR A 1 96 ? -9.449 -1.648 -0.691 1.00 98.50 96 TYR A O 1
ATOM 783 N N . ALA A 1 97 ? -7.732 -0.771 0.444 1.00 98.12 97 ALA A N 1
ATOM 784 C CA . ALA A 1 97 ? -7.554 0.389 -0.425 1.00 98.12 97 ALA A CA 1
ATOM 785 C C . ALA A 1 97 ? -6.080 0.797 -0.474 1.00 98.12 97 ALA A C 1
ATOM 787 O O . ALA A 1 97 ? -5.281 0.378 0.366 1.00 98.12 97 ALA A O 1
ATOM 788 N N . THR A 1 98 ? -5.697 1.644 -1.424 1.00 97.44 98 THR A N 1
ATOM 789 C CA . THR A 1 98 ? -4.405 2.330 -1.333 1.00 97.44 98 THR A CA 1
ATOM 790 C C . THR A 1 98 ? -4.445 3.432 -0.277 1.00 97.44 98 THR A C 1
ATOM 792 O O . THR A 1 98 ? -5.505 3.965 0.049 1.00 97.44 98 THR A O 1
ATOM 795 N N . ILE A 1 99 ? -3.280 3.819 0.253 1.00 96.38 99 ILE A N 1
ATOM 796 C CA . ILE A 1 99 ? -3.172 4.876 1.277 1.00 96.38 99 ILE A CA 1
ATOM 797 C C . ILE A 1 99 ? -3.728 6.244 0.837 1.00 96.38 99 ILE A C 1
ATOM 799 O O . ILE A 1 99 ? -4.013 7.099 1.672 1.00 96.38 99 ILE A O 1
ATOM 803 N N . ASP A 1 100 ? -3.867 6.463 -0.467 1.00 95.19 100 ASP A N 1
ATOM 804 C CA . ASP A 1 100 ? -4.447 7.659 -1.072 1.00 95.19 100 ASP A CA 1
ATOM 805 C C . ASP A 1 100 ? -5.838 7.439 -1.683 1.00 95.19 100 ASP A C 1
ATOM 807 O O . ASP A 1 100 ? -6.348 8.356 -2.320 1.00 95.19 100 ASP A O 1
ATOM 811 N N . PHE A 1 101 ? -6.451 6.269 -1.467 1.00 96.62 101 PHE A N 1
ATOM 812 C CA . PHE A 1 101 ? -7.759 5.887 -2.015 1.00 96.62 101 PHE A CA 1
ATOM 813 C C . PHE A 1 101 ? -7.856 6.043 -3.539 1.00 96.62 101 PHE A C 1
ATOM 815 O O . PHE A 1 101 ? -8.890 6.420 -4.085 1.00 96.62 101 PHE A O 1
ATOM 822 N N . THR A 1 102 ? -6.768 5.720 -4.236 1.00 96.06 102 THR A N 1
ATOM 823 C CA . THR A 1 102 ? -6.759 5.564 -5.689 1.00 96.06 102 THR A CA 1
ATOM 824 C C . THR A 1 102 ? -7.711 4.437 -6.080 1.00 96.06 102 THR A C 1
ATOM 826 O O . THR A 1 102 ? -7.700 3.363 -5.480 1.00 96.06 102 THR A O 1
ATOM 829 N N . SER A 1 103 ? -8.533 4.673 -7.104 1.00 97.19 103 SER A N 1
ATOM 830 C CA . SER A 1 103 ? -9.498 3.681 -7.580 1.00 97.19 103 SER A CA 1
ATOM 831 C C . SER A 1 103 ? -8.805 2.365 -7.983 1.00 97.19 103 SER A C 1
ATOM 833 O O . SER A 1 103 ? -7.790 2.408 -8.688 1.00 97.19 103 SER A O 1
ATOM 835 N N . PRO A 1 104 ? -9.369 1.187 -7.647 1.00 97.94 104 PRO A N 1
ATOM 836 C CA . PRO A 1 104 ? -8.823 -0.112 -8.057 1.00 97.94 104 PRO A CA 1
ATOM 837 C C . PRO A 1 104 ? -8.682 -0.268 -9.579 1.00 97.94 104 PRO A C 1
ATOM 839 O O . PRO A 1 104 ? -7.837 -1.023 -10.062 1.00 97.94 104 PRO A O 1
ATOM 842 N N . GLN A 1 105 ? -9.507 0.460 -10.337 1.00 97.75 105 GLN A N 1
ATOM 843 C CA . GLN A 1 105 ? -9.540 0.435 -11.801 1.00 97.75 105 GLN A CA 1
ATOM 844 C C . GLN A 1 105 ? -8.682 1.528 -12.451 1.00 97.75 105 GLN A C 1
ATOM 846 O O . GLN A 1 105 ? -8.572 1.567 -13.678 1.00 97.75 105 GLN A O 1
ATOM 851 N N . ALA A 1 106 ? -8.076 2.421 -11.660 1.00 95.56 106 ALA A N 1
ATOM 852 C CA . ALA A 1 106 ? -7.197 3.450 -12.193 1.00 95.56 106 ALA A CA 1
ATOM 853 C C . ALA A 1 106 ? -6.008 2.792 -12.898 1.00 95.56 106 ALA A C 1
ATOM 855 O O . ALA A 1 106 ? -5.329 1.937 -12.330 1.00 95.56 106 ALA A O 1
ATOM 856 N N . GLN A 1 107 ? -5.755 3.189 -14.140 1.00 92.88 107 GLN A N 1
ATOM 857 C CA . GLN A 1 107 ? -4.568 2.751 -14.861 1.00 92.88 107 GLN A CA 1
ATOM 858 C C . GLN A 1 107 ? -3.374 3.615 -14.449 1.00 92.88 107 GLN A C 1
ATOM 860 O O . GLN A 1 107 ? -3.555 4.811 -14.190 1.00 92.88 107 GLN A O 1
ATOM 865 N N . PRO A 1 108 ? -2.161 3.043 -14.361 1.00 83.69 108 PRO A N 1
ATOM 866 C CA . PRO A 1 108 ? -0.968 3.844 -14.149 1.00 83.69 108 PRO A CA 1
ATOM 867 C C . PRO A 1 108 ? -0.840 4.858 -15.298 1.00 83.69 108 PRO A C 1
ATOM 869 O O . PRO A 1 108 ? -0.915 4.467 -16.463 1.00 83.69 108 PRO A O 1
ATOM 872 N N . PRO A 1 109 ? -0.651 6.158 -15.015 1.00 78.62 109 PRO A N 1
ATOM 873 C CA . PRO A 1 109 ? -0.472 7.153 -16.072 1.00 78.62 109 PRO A CA 1
ATOM 874 C C . PRO A 1 109 ? 0.925 7.079 -16.713 1.00 78.62 109 PRO A C 1
ATOM 876 O O . PRO A 1 109 ? 1.214 7.815 -17.653 1.00 78.62 109 PRO A O 1
ATOM 879 N N . TRP A 1 110 ? 1.799 6.213 -16.197 1.00 72.69 110 TRP A N 1
ATOM 880 C CA . TRP A 1 110 ? 3.156 5.966 -16.669 1.00 72.69 110 TRP A CA 1
ATOM 881 C C . TRP A 1 110 ? 3.240 4.628 -17.405 1.00 72.69 110 TRP A C 1
ATOM 883 O O . TRP A 1 110 ? 2.617 3.641 -17.017 1.00 72.69 110 TRP A O 1
ATOM 893 N N . THR A 1 111 ? 4.040 4.595 -18.467 1.00 70.69 111 THR A N 1
ATOM 894 C CA . THR A 1 111 ? 4.381 3.364 -19.181 1.00 70.69 111 THR A CA 1
ATOM 895 C C . THR A 1 111 ? 5.442 2.580 -18.412 1.00 70.69 111 THR A C 1
ATOM 897 O O . THR A 1 111 ? 6.331 3.170 -17.803 1.00 70.69 111 THR A O 1
ATOM 900 N N . THR A 1 112 ? 5.404 1.249 -18.495 1.00 65.44 112 THR A N 1
ATOM 901 C CA . THR A 1 112 ? 6.447 0.379 -17.922 1.00 65.44 112 THR A CA 1
ATOM 902 C C . THR A 1 112 ? 7.772 0.469 -18.676 1.00 65.44 112 THR A C 1
ATOM 904 O O . THR A 1 112 ? 8.809 0.047 -18.163 1.00 65.44 112 THR A O 1
ATOM 907 N N . GLU A 1 113 ? 7.752 0.988 -19.907 1.00 67.88 113 GLU A N 1
ATOM 908 C CA . GLU A 1 113 ? 8.972 1.260 -20.653 1.00 67.88 113 GLU A CA 1
ATOM 909 C C . GLU A 1 113 ? 9.713 2.427 -19.991 1.00 67.88 113 GLU A C 1
ATOM 911 O O . GLU A 1 113 ? 9.135 3.509 -19.850 1.00 67.88 113 GLU A O 1
ATOM 916 N N . PRO A 1 114 ? 10.974 2.229 -19.564 1.00 61.66 114 PRO A N 1
ATOM 917 C CA . PRO A 1 114 ? 11.771 3.321 -19.041 1.00 61.66 114 PRO A CA 1
ATOM 918 C C . PRO A 1 114 ? 11.922 4.352 -20.156 1.00 61.66 114 PRO A C 1
ATOM 920 O O . PRO A 1 114 ? 12.471 4.041 -21.214 1.00 61.66 114 PRO A O 1
ATOM 923 N N . ASP A 1 115 ? 11.430 5.572 -19.927 1.00 61.09 115 ASP A N 1
ATOM 924 C CA . ASP A 1 115 ? 11.679 6.677 -20.848 1.00 61.09 115 ASP A CA 1
ATOM 925 C C . ASP A 1 115 ? 13.196 6.740 -21.086 1.00 61.09 115 ASP A C 1
ATOM 927 O O . ASP A 1 115 ? 13.982 6.690 -20.136 1.00 61.09 115 ASP A O 1
ATOM 931 N N . ALA A 1 116 ? 13.639 6.820 -22.342 1.00 58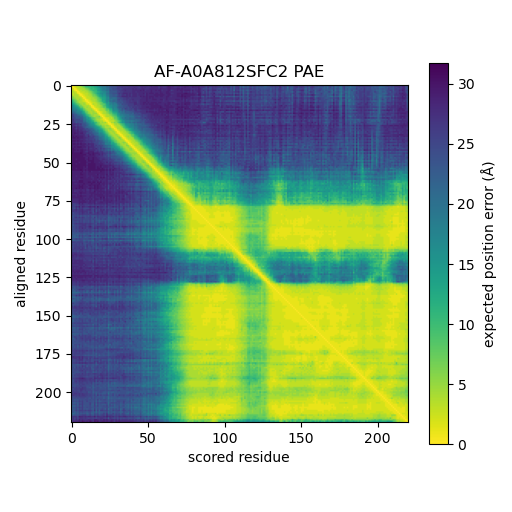.69 116 ALA A N 1
ATOM 932 C CA . ALA A 1 116 ? 15.063 6.813 -22.690 1.00 58.69 116 ALA A CA 1
ATOM 933 C C . ALA A 1 116 ? 15.844 7.955 -22.000 1.00 58.69 116 ALA A C 1
ATOM 935 O O . ALA A 1 116 ? 17.075 7.942 -21.951 1.00 58.69 116 ALA A O 1
ATOM 936 N N . ARG A 1 117 ? 15.123 8.943 -21.452 1.00 54.84 117 ARG A N 1
ATOM 937 C CA . ARG A 1 117 ? 15.638 10.076 -20.676 1.00 54.84 117 ARG A CA 1
ATOM 938 C C . ARG A 1 117 ? 15.791 9.809 -19.176 1.00 54.84 117 ARG A C 1
ATOM 940 O O . ARG A 1 117 ? 16.358 10.662 -18.491 1.00 54.84 117 ARG A O 1
ATOM 947 N N . TYR A 1 118 ? 15.341 8.663 -18.659 1.00 55.12 118 TYR A N 1
ATOM 948 C CA . TYR A 1 118 ? 15.590 8.243 -17.277 1.00 55.12 118 TYR A CA 1
ATOM 949 C C . TYR A 1 118 ? 17.072 7.885 -17.121 1.00 55.12 118 TYR A C 1
ATOM 951 O O . TYR A 1 118 ? 17.506 6.734 -17.158 1.00 55.12 118 TYR A O 1
ATOM 959 N N . THR A 1 119 ? 17.894 8.918 -16.973 1.00 54.72 119 THR A N 1
ATOM 960 C CA . THR A 1 119 ? 19.266 8.742 -16.520 1.00 54.72 119 THR A CA 1
ATOM 961 C C . THR A 1 119 ? 19.208 8.268 -15.073 1.00 54.72 119 THR A C 1
ATOM 963 O O . THR A 1 119 ? 18.539 8.867 -14.239 1.00 54.72 119 THR A O 1
ATOM 966 N N . TYR A 1 120 ? 19.936 7.202 -14.744 1.00 50.19 120 TYR A N 1
ATOM 967 C CA . TYR A 1 120 ? 20.025 6.616 -13.395 1.00 50.19 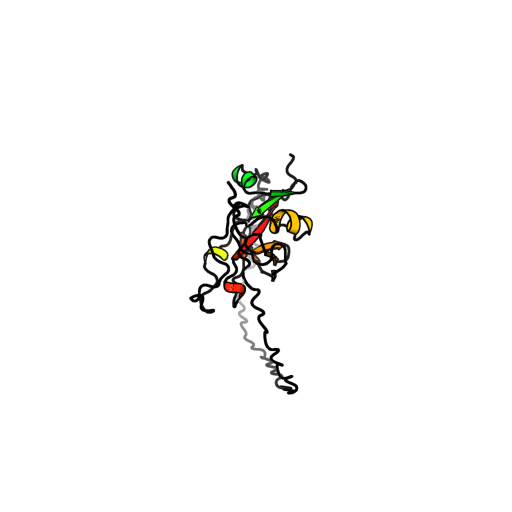120 TYR A CA 1
ATOM 968 C C . TYR A 1 120 ? 20.439 7.600 -12.272 1.00 50.19 120 TYR A C 1
ATOM 970 O O . TYR A 1 120 ? 20.540 7.210 -11.110 1.00 50.19 120 TYR A O 1
ATOM 978 N N . GLN A 1 121 ? 20.714 8.862 -12.613 1.00 53.09 121 GLN A N 1
ATOM 979 C CA . GLN A 1 121 ? 21.029 9.958 -11.704 1.00 53.09 121 GLN A CA 1
ATOM 980 C C . GLN A 1 121 ? 19.795 10.768 -11.277 1.00 53.09 121 GLN A C 1
ATOM 982 O O . GLN A 1 121 ? 19.809 11.353 -10.192 1.00 53.09 121 GLN A O 1
ATOM 987 N N . THR A 1 122 ? 18.721 10.801 -12.071 1.00 51.88 122 THR A N 1
ATOM 988 C CA . THR A 1 122 ? 17.472 11.462 -11.681 1.00 51.88 122 THR A CA 1
ATOM 989 C C . THR A 1 122 ? 16.645 10.490 -10.846 1.00 51.88 122 THR A C 1
ATOM 991 O O . THR A 1 122 ? 16.218 9.443 -11.323 1.00 51.88 122 THR A O 1
ATOM 994 N N . LYS A 1 123 ? 16.503 10.815 -9.556 1.00 52.66 123 LYS A N 1
ATOM 995 C CA . LYS A 1 123 ? 15.706 10.092 -8.550 1.00 52.66 123 LYS A CA 1
ATOM 996 C C . LYS A 1 123 ? 14.325 9.714 -9.110 1.00 52.66 123 LYS A C 1
ATOM 998 O O . LYS A 1 123 ? 13.793 10.470 -9.914 1.00 52.66 123 LYS A O 1
ATOM 1003 N N . THR A 1 124 ? 13.738 8.613 -8.619 1.00 53.28 124 THR A N 1
ATOM 1004 C CA . THR A 1 124 ? 12.297 8.314 -8.771 1.00 53.28 124 THR A CA 1
ATOM 1005 C C . THR A 1 124 ? 11.512 9.610 -8.624 1.00 53.28 124 THR A C 1
ATOM 1007 O O . THR A 1 124 ? 11.688 10.304 -7.611 1.00 53.28 124 THR A O 1
ATOM 1010 N N . ASP A 1 125 ? 10.718 9.946 -9.635 1.00 50.34 125 ASP A N 1
ATOM 1011 C CA . ASP A 1 125 ? 10.020 11.220 -9.680 1.00 50.34 125 ASP A CA 1
ATOM 1012 C C . ASP A 1 125 ? 9.213 11.452 -8.387 1.00 50.34 125 ASP A C 1
ATOM 1014 O O . ASP A 1 125 ? 8.696 10.530 -7.743 1.00 50.34 125 ASP A O 1
ATOM 1018 N N . ILE A 1 126 ? 9.166 12.715 -7.975 1.00 47.00 126 ILE A N 1
ATOM 1019 C CA . ILE A 1 126 ? 8.763 13.227 -6.650 1.00 47.00 126 ILE A CA 1
ATOM 1020 C C . ILE A 1 126 ? 7.333 12.808 -6.240 1.00 47.00 126 ILE A C 1
ATOM 1022 O O . ILE A 1 126 ? 6.928 12.970 -5.083 1.00 47.00 126 ILE A O 1
ATOM 1026 N N . SER A 1 127 ? 6.555 12.258 -7.169 1.00 43.53 127 SER A N 1
ATOM 1027 C CA . SER A 1 127 ? 5.179 11.806 -6.977 1.00 43.53 127 SER A CA 1
ATOM 1028 C C . SER A 1 127 ? 5.044 10.559 -6.089 1.00 43.53 127 SER A C 1
ATOM 1030 O O . SER A 1 127 ? 4.016 10.428 -5.428 1.00 43.53 127 SER A O 1
ATOM 1032 N N . VAL A 1 128 ? 6.070 9.702 -5.976 1.00 54.22 128 VAL A N 1
ATOM 1033 C CA . VAL A 1 128 ? 5.983 8.405 -5.252 1.00 54.22 128 VAL A CA 1
ATOM 1034 C C . VAL A 1 128 ? 6.441 8.477 -3.782 1.00 54.22 128 VAL A C 1
ATOM 1036 O O . VAL A 1 128 ? 6.073 7.642 -2.962 1.00 54.22 128 VAL A O 1
ATOM 1039 N N . ILE A 1 129 ? 7.216 9.499 -3.402 1.00 60.56 129 ILE A N 1
ATOM 1040 C CA . ILE A 1 129 ? 7.924 9.546 -2.100 1.00 60.56 129 ILE A CA 1
ATOM 1041 C C . ILE A 1 129 ? 7.231 10.465 -1.078 1.00 60.56 129 ILE A C 1
ATOM 1043 O O . ILE A 1 129 ? 7.754 10.725 0.004 1.00 60.56 129 ILE A O 1
ATOM 1047 N N . ARG A 1 130 ? 6.060 11.031 -1.381 1.00 77.44 130 ARG A N 1
ATOM 1048 C CA . ARG A 1 130 ? 5.429 11.948 -0.419 1.00 77.44 130 ARG A CA 1
ATOM 1049 C C . ARG A 1 130 ? 4.909 11.163 0.779 1.00 77.44 130 ARG A C 1
ATOM 1051 O O . ARG A 1 130 ? 4.153 10.214 0.615 1.00 77.44 130 ARG A O 1
ATOM 1058 N N . ALA A 1 131 ? 5.283 11.604 1.977 1.00 86.50 131 ALA A N 1
ATOM 1059 C CA . ALA A 1 131 ? 4.719 11.086 3.212 1.00 86.50 131 ALA A CA 1
ATOM 1060 C C . ALA A 1 131 ? 3.189 11.234 3.176 1.00 86.50 131 ALA A C 1
ATOM 1062 O O . ALA A 1 131 ? 2.676 12.350 3.040 1.00 86.50 131 ALA A O 1
ATOM 1063 N N . LYS A 1 132 ? 2.462 10.125 3.295 1.00 92.88 132 LYS A N 1
ATOM 1064 C CA . LYS A 1 132 ? 0.994 10.105 3.337 1.00 92.88 132 LYS A CA 1
ATOM 1065 C C . LYS A 1 132 ? 0.532 9.802 4.752 1.00 92.88 132 LYS A C 1
ATOM 1067 O O . LYS A 1 132 ? 1.133 8.978 5.439 1.00 92.88 132 LYS A O 1
ATOM 1072 N N . ASN A 1 133 ? -0.515 10.491 5.200 1.00 94.88 133 ASN A N 1
ATOM 1073 C CA . ASN A 1 133 ? -1.126 10.193 6.489 1.00 94.88 133 ASN A CA 1
ATOM 1074 C C . ASN A 1 133 ? -1.884 8.870 6.383 1.00 94.88 133 ASN A C 1
ATOM 1076 O O . ASN A 1 133 ? -2.621 8.672 5.420 1.00 94.88 133 ASN A O 1
ATOM 1080 N N . LEU A 1 134 ? -1.734 8.000 7.378 1.00 95.12 134 LEU A N 1
ATOM 1081 C CA . LEU A 1 134 ? -2.588 6.824 7.488 1.00 95.12 134 LEU A CA 1
ATOM 1082 C C . LEU A 1 134 ? -3.951 7.268 8.047 1.00 95.12 134 LEU A C 1
ATOM 1084 O O . LEU A 1 134 ? -3.978 7.871 9.125 1.00 95.12 134 LEU A O 1
ATOM 1088 N N . PRO A 1 135 ? -5.068 7.014 7.349 1.00 95.25 135 PRO A N 1
ATOM 1089 C CA . PRO A 1 135 ? -6.388 7.372 7.852 1.00 95.25 135 PRO A CA 1
ATOM 1090 C C . PRO A 1 135 ? -6.696 6.646 9.169 1.00 95.25 135 PRO A C 1
ATOM 1092 O O . PRO A 1 135 ? -6.297 5.499 9.371 1.00 95.25 135 PRO A O 1
ATOM 1095 N N . SER A 1 136 ? -7.419 7.307 10.078 1.00 94.00 136 SER A N 1
ATOM 1096 C CA . SER A 1 136 ? -7.842 6.675 11.336 1.00 94.00 136 SER A CA 1
ATOM 1097 C C . SER A 1 136 ? -8.680 5.429 11.044 1.00 94.00 136 SER A C 1
ATOM 1099 O O . SER A 1 136 ? -9.516 5.459 10.147 1.00 94.00 136 SER A O 1
ATOM 1101 N N . GLY A 1 137 ? -8.468 4.346 11.794 1.00 94.94 137 GLY A N 1
ATOM 1102 C CA . GLY A 1 137 ? -9.180 3.076 11.596 1.00 94.94 137 GLY A CA 1
ATOM 1103 C C . GLY A 1 137 ? -8.613 2.177 10.497 1.00 94.94 137 GLY A C 1
ATOM 1104 O O . GLY A 1 137 ? -9.168 1.105 10.262 1.00 94.94 137 GLY A O 1
ATOM 1105 N N . TRP A 1 138 ? -7.512 2.580 9.861 1.00 96.62 138 TRP A N 1
ATOM 1106 C CA . TRP A 1 138 ? -6.805 1.791 8.858 1.00 96.62 138 TRP A CA 1
ATOM 1107 C C . TRP A 1 138 ? -5.428 1.361 9.364 1.00 96.62 138 TRP A C 1
ATOM 1109 O O . TRP A 1 138 ? -4.830 2.006 10.225 1.00 96.62 138 TRP A O 1
ATOM 1119 N N . GLU A 1 139 ? -4.919 0.271 8.810 1.00 96.75 139 GLU A N 1
ATOM 1120 C CA . GLU A 1 139 ? -3.573 -0.254 9.032 1.00 96.75 139 GLU A CA 1
ATOM 1121 C C . GLU A 1 139 ? -2.974 -0.763 7.719 1.00 96.75 139 GLU A C 1
ATOM 1123 O O . GLU A 1 139 ? -3.683 -0.923 6.731 1.00 96.75 139 GLU A O 1
ATOM 1128 N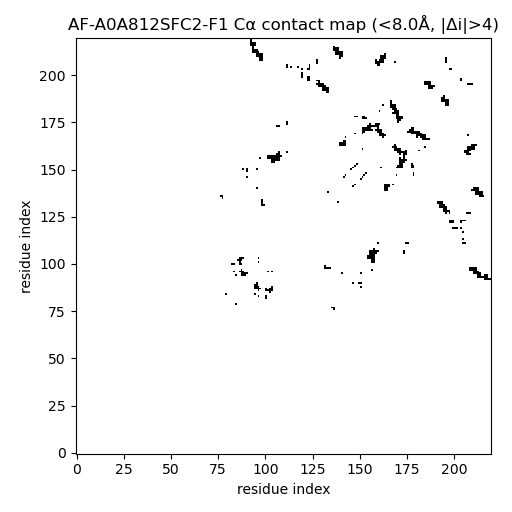 N . VAL A 1 140 ? -1.662 -0.996 7.680 1.00 97.56 140 VAL A N 1
ATOM 1129 C CA . VAL A 1 140 ? -1.017 -1.566 6.487 1.00 97.56 140 VAL A CA 1
ATOM 1130 C C . VAL A 1 140 ? -1.511 -3.001 6.298 1.00 97.56 140 VAL A C 1
ATOM 1132 O O . VAL A 1 140 ? -1.525 -3.785 7.245 1.00 97.56 140 VAL A O 1
ATOM 1135 N N . ALA A 1 141 ? -1.937 -3.344 5.084 1.00 98.19 141 ALA A N 1
ATOM 1136 C CA . ALA A 1 141 ? -2.514 -4.651 4.802 1.00 98.19 141 ALA A CA 1
ATOM 1137 C C . ALA A 1 141 ? -1.444 -5.761 4.828 1.00 98.19 141 ALA A C 1
ATOM 1139 O O . ALA A 1 141 ? -0.356 -5.564 4.279 1.00 98.19 141 ALA A O 1
ATOM 1140 N N . PRO A 1 142 ? -1.740 -6.944 5.396 1.00 98.31 142 PRO A N 1
ATOM 1141 C CA . PRO A 1 142 ? -0.832 -8.079 5.385 1.00 98.31 142 PRO A CA 1
ATOM 1142 C C . PRO A 1 142 ? -0.756 -8.714 3.995 1.00 98.31 142 PRO A C 1
ATOM 1144 O O . PRO A 1 142 ? -1.724 -8.729 3.232 1.00 98.31 142 PRO A O 1
ATOM 1147 N N . ALA A 1 143 ? 0.393 -9.314 3.693 1.00 98.00 143 ALA A N 1
ATOM 1148 C CA . ALA A 1 143 ? 0.662 -9.998 2.431 1.00 98.00 143 ALA A CA 1
ATOM 1149 C C . ALA A 1 143 ? 0.105 -11.436 2.399 1.00 98.00 143 ALA A C 1
ATOM 1151 O O . ALA A 1 143 ? 0.867 -12.393 2.252 1.00 98.00 143 ALA A O 1
ATOM 1152 N N . THR A 1 144 ? -1.200 -11.609 2.611 1.00 98.19 144 THR A N 1
ATOM 1153 C CA . THR A 1 144 ? -1.833 -12.940 2.554 1.00 98.19 144 THR A CA 1
ATOM 1154 C C . THR A 1 144 ? -2.126 -13.352 1.112 1.00 98.19 144 THR A C 1
ATOM 1156 O O . THR A 1 144 ? -2.317 -12.504 0.241 1.00 98.19 144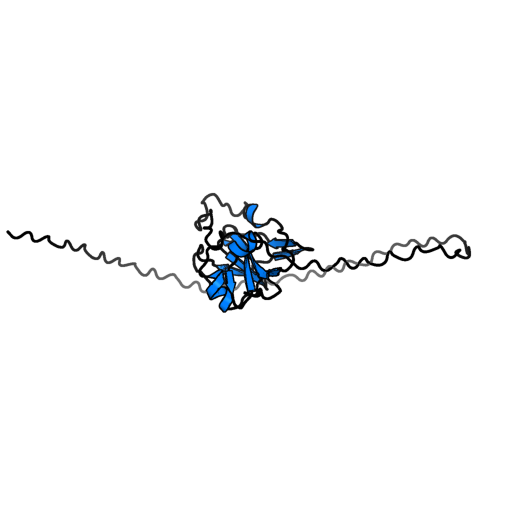 THR A O 1
ATOM 1159 N N . GLU A 1 145 ? -2.194 -14.657 0.849 1.00 98.19 145 GLU A N 1
ATOM 1160 C CA . GLU A 1 145 ? -2.457 -15.177 -0.499 1.00 98.19 145 GLU A CA 1
ATOM 1161 C C . GLU A 1 145 ? -3.823 -14.732 -1.043 1.00 98.19 145 GLU A C 1
ATOM 1163 O O . GLU A 1 145 ? -3.923 -14.353 -2.208 1.00 98.19 145 GLU A O 1
ATOM 1168 N N . ALA A 1 146 ? -4.849 -14.679 -0.185 1.00 98.31 146 ALA A N 1
ATOM 1169 C CA . ALA A 1 146 ? -6.168 -14.163 -0.545 1.00 98.31 146 ALA A CA 1
ATOM 1170 C C . ALA A 1 146 ? -6.104 -12.689 -0.976 1.00 98.31 146 ALA A C 1
ATOM 1172 O O . ALA A 1 146 ? -6.630 -12.331 -2.025 1.00 98.31 146 ALA A O 1
ATOM 1173 N N . VAL A 1 147 ? -5.383 -11.843 -0.231 1.00 98.50 147 VAL A N 1
ATOM 1174 C CA . VAL A 1 147 ? -5.195 -10.427 -0.594 1.00 98.50 147 VAL A CA 1
ATOM 1175 C C . VAL A 1 147 ? -4.444 -10.297 -1.920 1.00 98.50 147 VAL A C 1
ATOM 1177 O O . VAL A 1 147 ? -4.838 -9.519 -2.785 1.00 98.50 147 VAL A O 1
ATOM 1180 N N . ILE A 1 148 ? -3.386 -11.080 -2.128 1.00 98.50 148 ILE A N 1
ATOM 1181 C CA . ILE A 1 148 ? -2.629 -11.034 -3.384 1.00 98.50 148 ILE A CA 1
ATOM 1182 C C . ILE A 1 148 ? -3.521 -11.442 -4.563 1.00 98.50 148 ILE A C 1
ATOM 1184 O O . ILE A 1 148 ? -3.533 -10.753 -5.584 1.00 98.50 148 ILE A O 1
ATOM 1188 N N . ARG A 1 149 ? -4.282 -12.533 -4.422 1.00 98.44 149 ARG A N 1
ATOM 1189 C CA . ARG A 1 149 ? -5.099 -13.108 -5.497 1.00 98.44 149 ARG A CA 1
ATOM 1190 C C . ARG A 1 149 ? -6.338 -12.280 -5.825 1.00 98.44 149 ARG A C 1
ATOM 1192 O O . ARG A 1 149 ? -6.629 -12.122 -7.006 1.00 98.44 149 ARG A O 1
ATOM 1199 N N . GLU A 1 150 ? -7.036 -11.776 -4.811 1.00 98.50 150 GLU A N 1
ATOM 1200 C CA . GLU A 1 150 ? -8.347 -11.128 -4.961 1.00 98.50 150 GLU A CA 1
ATOM 1201 C C . GLU A 1 150 ? -8.267 -9.591 -4.964 1.00 98.50 150 GLU A C 1
ATOM 1203 O O . GLU A 1 150 ? -9.132 -8.942 -5.537 1.00 98.50 150 GLU A O 1
ATOM 1208 N N . VAL A 1 151 ? -7.236 -8.985 -4.355 1.00 98.38 151 VAL A N 1
ATOM 1209 C CA . VAL A 1 151 ? -7.129 -7.514 -4.214 1.00 98.38 151 VAL A CA 1
ATOM 1210 C C . VAL A 1 151 ? -6.006 -6.926 -5.068 1.00 98.38 151 VAL A C 1
ATOM 1212 O O . VAL A 1 151 ? -6.184 -5.889 -5.703 1.00 98.38 151 VAL A O 1
ATOM 1215 N N . ILE A 1 152 ? -4.825 -7.545 -5.092 1.00 98.25 152 ILE A N 1
ATOM 1216 C CA . ILE A 1 152 ? -3.665 -6.962 -5.789 1.00 98.25 152 ILE A CA 1
ATOM 1217 C C . ILE A 1 152 ? -3.652 -7.360 -7.265 1.00 98.25 152 ILE A C 1
ATOM 1219 O O . ILE A 1 152 ? -3.606 -6.503 -8.144 1.00 98.25 152 ILE A O 1
ATOM 1223 N N . LYS A 1 153 ? -3.697 -8.665 -7.542 1.00 98.12 153 LYS A N 1
ATOM 1224 C CA . LYS A 1 153 ? -3.578 -9.229 -8.891 1.00 98.12 153 LYS A CA 1
ATOM 1225 C C . LYS A 1 153 ? -4.636 -8.731 -9.893 1.00 98.12 153 LYS A C 1
ATOM 1227 O O . LYS A 1 153 ? -4.248 -8.498 -11.035 1.00 98.12 153 LYS A O 1
ATOM 1232 N N . PRO A 1 154 ? -5.931 -8.583 -9.543 1.00 98.38 154 PRO A N 1
ATOM 1233 C CA . PRO A 1 154 ? -6.959 -8.240 -10.526 1.00 98.38 154 PRO A CA 1
ATOM 1234 C C . PRO A 1 154 ? -7.133 -6.729 -10.745 1.00 98.38 154 PRO A C 1
ATOM 1236 O O . PRO A 1 154 ? -7.883 -6.330 -11.633 1.00 98.38 154 PRO A O 1
ATOM 1239 N N . HIS A 1 155 ? -6.453 -5.883 -9.969 1.00 98.25 155 HIS A N 1
ATOM 1240 C CA . HIS A 1 155 ? -6.677 -4.437 -9.945 1.00 98.25 155 HIS A CA 1
ATOM 1241 C C . HIS A 1 155 ? -5.388 -3.668 -10.251 1.00 98.25 155 HIS A C 1
ATOM 1243 O O . HIS A 1 155 ? -4.300 -4.084 -9.860 1.00 98.25 155 HIS A O 1
ATOM 1249 N N . ALA A 1 156 ? -5.495 -2.553 -10.976 1.00 96.88 156 ALA A N 1
ATOM 1250 C CA . ALA A 1 156 ? -4.343 -1.777 -11.445 1.00 96.88 156 ALA A CA 1
ATOM 1251 C C . ALA A 1 156 ? -3.889 -0.715 -10.430 1.00 96.88 156 ALA A C 1
ATOM 1253 O O . ALA A 1 156 ? -2.694 -0.428 -10.342 1.00 96.88 156 ALA A O 1
ATOM 1254 N N . TRP A 1 157 ? -4.819 -0.171 -9.634 1.00 96.38 157 TRP A N 1
ATOM 1255 C CA . TRP A 1 157 ? -4.543 0.766 -8.530 1.00 96.38 157 TRP A CA 1
ATOM 1256 C C . TRP A 1 157 ? -3.737 2.021 -8.907 1.00 96.38 157 TRP A C 1
ATOM 1258 O O . TRP A 1 157 ? -3.138 2.661 -8.045 1.00 96.38 157 TRP A O 1
ATOM 1268 N N . GLY A 1 158 ? -3.667 2.365 -10.190 1.00 93.88 158 GLY A N 1
ATOM 1269 C CA . GLY A 1 158 ? -2.898 3.499 -10.693 1.00 93.88 158 GLY A CA 1
ATOM 1270 C C . GLY A 1 158 ? -1.388 3.375 -10.484 1.00 93.88 158 GLY A C 1
ATOM 1271 O O . GLY A 1 158 ? -0.702 4.386 -10.551 1.00 93.88 158 GLY A O 1
ATOM 1272 N N . THR A 1 159 ? -0.852 2.181 -10.204 1.00 93.19 159 THR A N 1
ATOM 1273 C CA . THR A 1 159 ? 0.562 1.978 -9.848 1.00 93.19 159 THR A CA 1
ATOM 1274 C C . THR A 1 159 ? 1.106 0.660 -10.391 1.00 93.19 159 THR A C 1
ATOM 1276 O O . THR A 1 159 ? 0.341 -0.244 -10.706 1.00 93.19 159 THR A O 1
ATOM 1279 N N . HIS A 1 160 ? 2.433 0.530 -10.479 1.00 93.75 160 HIS A N 1
ATOM 1280 C CA . HIS A 1 160 ? 3.081 -0.727 -10.868 1.00 93.75 160 HIS A CA 1
ATOM 1281 C C . HIS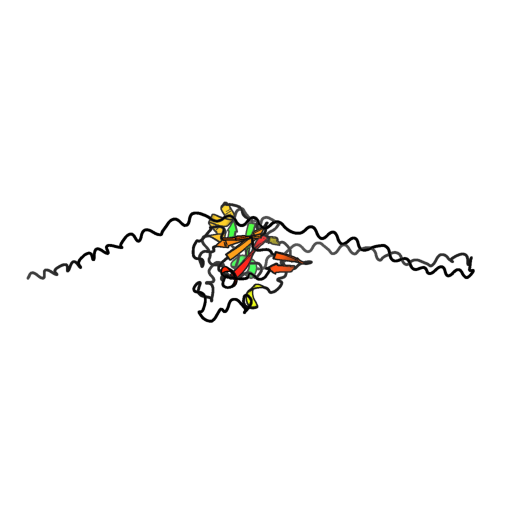 A 1 160 ? 3.050 -1.752 -9.730 1.00 93.75 160 HIS A C 1
ATOM 1283 O O . HIS A 1 160 ? 2.754 -2.926 -9.948 1.00 93.75 160 HIS A O 1
ATOM 1289 N N . LEU A 1 161 ? 3.372 -1.300 -8.514 1.00 95.19 161 LEU A N 1
ATOM 1290 C CA . LEU A 1 161 ? 3.526 -2.148 -7.340 1.00 95.19 161 LEU A CA 1
ATOM 1291 C C . LEU A 1 161 ? 2.636 -1.680 -6.182 1.00 95.19 161 LEU A C 1
ATOM 1293 O O . LEU A 1 161 ? 2.522 -0.479 -5.914 1.00 95.19 161 LEU A O 1
ATOM 1297 N N . LEU A 1 162 ? 2.075 -2.638 -5.444 1.00 97.25 162 LEU A N 1
ATOM 1298 C CA . LEU A 1 162 ? 1.476 -2.415 -4.130 1.00 97.25 162 LEU A CA 1
ATOM 1299 C C . LEU A 1 162 ? 2.378 -2.953 -3.026 1.00 97.25 162 LEU A C 1
ATOM 1301 O O . LEU A 1 162 ? 2.791 -4.112 -3.057 1.00 97.25 162 LEU A O 1
ATOM 1305 N N . VAL A 1 163 ? 2.664 -2.104 -2.042 1.00 97.19 163 VAL A N 1
ATOM 1306 C CA . VAL A 1 163 ? 3.519 -2.413 -0.896 1.00 97.19 163 VAL A CA 1
ATOM 1307 C C . VAL A 1 163 ? 2.653 -2.773 0.303 1.00 97.19 163 VAL A C 1
ATOM 1309 O O . VAL A 1 163 ? 1.864 -1.959 0.781 1.00 97.19 163 VAL A O 1
ATOM 1312 N N . THR A 1 164 ? 2.803 -3.997 0.789 1.00 98.12 164 THR A N 1
ATOM 1313 C CA . THR A 1 164 ? 2.080 -4.543 1.941 1.00 98.12 164 THR A CA 1
ATOM 1314 C C . THR A 1 164 ? 2.959 -4.536 3.194 1.00 98.12 164 THR A C 1
ATOM 1316 O O . THR A 1 164 ? 4.129 -4.140 3.168 1.00 98.12 164 THR A O 1
ATOM 1319 N N . GLU A 1 165 ? 2.419 -5.046 4.298 1.00 97.44 165 GLU A N 1
ATOM 1320 C CA . GLU A 1 165 ? 3.153 -5.272 5.539 1.00 97.44 165 GLU A CA 1
ATOM 1321 C C . GLU A 1 165 ? 4.429 -6.098 5.297 1.00 97.44 165 GLU A C 1
ATOM 1323 O O . GLU A 1 165 ? 4.477 -6.992 4.443 1.00 97.44 165 GLU A O 1
ATOM 1328 N N . GLY A 1 166 ? 5.488 -5.773 6.042 1.00 96.75 166 GLY A N 1
ATOM 1329 C CA . GLY A 1 166 ? 6.800 -6.401 5.881 1.00 96.75 166 GLY A CA 1
ATOM 1330 C C . GLY A 1 166 ? 7.559 -5.917 4.645 1.00 96.75 166 GLY A C 1
ATOM 1331 O O . GLY A 1 166 ? 8.445 -6.623 4.167 1.00 96.75 166 GLY A O 1
ATOM 1332 N N . CYS A 1 167 ? 7.206 -4.737 4.122 1.00 96.88 167 CYS A N 1
ATOM 1333 C CA . CYS A 1 167 ? 7.863 -4.102 2.979 1.00 96.88 167 CYS A CA 1
ATOM 1334 C C . CYS A 1 167 ? 7.810 -4.949 1.697 1.00 96.88 167 CYS A C 1
ATOM 1336 O O . CYS A 1 167 ? 8.697 -4.840 0.861 1.00 96.88 167 CYS A O 1
ATOM 1338 N N . LYS A 1 168 ? 6.815 -5.821 1.516 1.00 97.81 168 LYS A N 1
ATOM 1339 C CA . LYS A 1 168 ? 6.717 -6.672 0.317 1.00 97.81 168 LYS A CA 1
ATOM 1340 C C . LYS A 1 168 ? 5.959 -5.941 -0.786 1.00 97.81 168 LYS A C 1
ATOM 1342 O O . LYS A 1 168 ? 4.850 -5.479 -0.543 1.00 97.81 168 LYS A O 1
ATOM 1347 N N . ALA A 1 169 ? 6.549 -5.830 -1.973 1.00 97.00 169 ALA A N 1
ATOM 1348 C CA . ALA A 1 169 ? 5.958 -5.132 -3.110 1.00 97.00 169 ALA A CA 1
ATOM 1349 C C . ALA A 1 169 ? 5.538 -6.116 -4.208 1.00 97.00 169 ALA A C 1
ATOM 1351 O O . ALA A 1 169 ? 6.380 -6.826 -4.763 1.00 97.00 169 ALA A O 1
ATOM 1352 N N . TYR A 1 170 ? 4.246 -6.141 -4.522 1.00 98.00 170 TYR A N 1
ATOM 1353 C CA . TYR A 1 170 ? 3.645 -7.054 -5.494 1.00 98.00 170 TYR A CA 1
ATOM 1354 C C . TYR A 1 170 ? 3.164 -6.304 -6.727 1.00 98.00 170 TYR A C 1
ATOM 1356 O O . TYR A 1 170 ? 2.635 -5.199 -6.610 1.00 98.00 170 TYR A O 1
ATOM 1364 N N . TRP A 1 171 ? 3.303 -6.923 -7.895 1.00 97.06 171 TRP A N 1
ATOM 1365 C CA . TRP A 1 171 ? 2.772 -6.387 -9.145 1.00 97.06 171 TRP A CA 1
ATOM 1366 C C . TRP A 1 171 ? 1.248 -6.319 -9.141 1.00 97.06 171 TRP A C 1
ATOM 1368 O O . TRP A 1 171 ? 0.570 -7.293 -8.808 1.00 97.06 171 TRP A O 1
ATOM 1378 N N . THR A 1 172 ? 0.724 -5.176 -9.564 1.00 97.19 172 THR A N 1
ATOM 1379 C CA . THR A 1 172 ? -0.702 -4.967 -9.837 1.00 97.19 172 THR A CA 1
ATOM 1380 C C . THR A 1 172 ? -1.068 -5.478 -11.233 1.00 97.19 172 THR A C 1
ATOM 1382 O O . THR A 1 172 ? -0.197 -5.902 -12.001 1.00 97.19 172 THR A O 1
ATOM 1385 N N . ALA A 1 173 ? -2.347 -5.388 -11.605 1.00 96.75 173 ALA A N 1
ATOM 1386 C CA . ALA A 1 173 ? -2.797 -5.660 -12.973 1.00 96.75 173 ALA A CA 1
ATOM 1387 C C . ALA A 1 173 ? -2.186 -4.713 -14.027 1.00 96.75 173 ALA A C 1
ATOM 1389 O O . ALA A 1 173 ? -2.127 -5.075 -15.197 1.00 96.75 173 ALA A O 1
ATOM 1390 N N . GLY A 1 174 ? -1.717 -3.522 -13.627 1.00 91.19 174 GLY A N 1
ATOM 1391 C CA . GLY A 1 174 ? -0.997 -2.591 -14.509 1.00 91.19 174 GLY A CA 1
ATOM 1392 C C . GLY A 1 174 ? 0.489 -2.933 -14.683 1.00 91.19 174 GLY A C 1
ATOM 1393 O O . GLY A 1 174 ? 1.221 -2.205 -15.348 1.00 91.19 174 GLY A O 1
ATOM 1394 N N . GLY A 1 175 ? 0.949 -4.006 -14.040 1.00 91.12 175 GLY A N 1
ATOM 1395 C CA . GLY A 1 175 ? 2.322 -4.484 -14.050 1.00 91.12 175 GLY A CA 1
ATOM 1396 C C . GLY A 1 175 ? 2.642 -5.522 -15.120 1.00 91.12 175 GLY A C 1
ATOM 1397 O O . GLY A 1 175 ? 1.767 -6.044 -15.803 1.00 91.12 175 GLY A O 1
ATOM 1398 N N . ASN A 1 176 ? 3.919 -5.906 -15.193 1.00 91.81 176 ASN A N 1
ATOM 1399 C CA . ASN A 1 176 ? 4.376 -6.950 -16.119 1.00 91.81 176 ASN A CA 1
ATOM 1400 C C . ASN A 1 176 ? 4.029 -8.373 -15.651 1.00 91.81 176 ASN A C 1
ATOM 1402 O O . ASN A 1 176 ? 3.935 -9.279 -16.476 1.00 91.81 176 ASN A O 1
ATOM 1406 N N . ASN A 1 177 ? 3.882 -8.595 -14.339 1.00 95.69 177 ASN A N 1
ATOM 1407 C CA . ASN A 1 177 ? 3.646 -9.929 -13.780 1.00 95.69 177 ASN A CA 1
ATOM 1408 C C . ASN A 1 177 ? 2.664 -9.916 -12.586 1.00 95.69 177 ASN A C 1
ATOM 1410 O O . ASN A 1 177 ? 3.092 -10.110 -11.445 1.00 95.69 177 ASN A O 1
ATOM 1414 N N . PRO A 1 178 ? 1.361 -9.658 -12.820 1.00 97.62 178 PRO A N 1
ATOM 1415 C CA . PRO A 1 178 ? 0.379 -9.403 -11.763 1.00 97.62 178 PRO A CA 1
ATOM 1416 C C . PRO A 1 178 ? 0.325 -10.480 -10.667 1.00 97.62 178 PRO A C 1
ATOM 1418 O O . PRO A 1 178 ? 0.160 -11.672 -10.938 1.00 97.62 178 PRO A O 1
ATOM 1421 N N . GLY A 1 179 ? 0.407 -10.046 -9.408 1.00 97.44 179 GLY A N 1
ATOM 1422 C CA . GLY A 1 179 ? 0.377 -10.892 -8.212 1.00 97.44 179 GLY A CA 1
ATOM 1423 C C . GLY A 1 179 ? 1.733 -11.465 -7.783 1.00 97.44 179 GLY A C 1
ATOM 1424 O O . GLY A 1 179 ? 1.835 -12.006 -6.683 1.00 97.44 179 GLY A O 1
ATOM 1425 N N . CYS A 1 180 ? 2.790 -11.339 -8.590 1.00 97.69 180 CYS A N 1
ATOM 1426 C CA . CYS A 1 180 ? 4.123 -11.793 -8.194 1.00 97.69 180 CYS A CA 1
ATOM 1427 C C . CYS A 1 180 ? 4.845 -10.767 -7.310 1.00 97.69 180 CYS A C 1
ATOM 1429 O O . CYS A 1 180 ? 4.684 -9.556 -7.474 1.00 97.69 180 CYS A O 1
ATOM 1431 N N . LEU A 1 181 ? 5.661 -11.266 -6.375 1.00 96.94 181 LEU A N 1
ATOM 1432 C CA . LEU A 1 181 ? 6.552 -10.450 -5.552 1.00 96.94 181 LEU A CA 1
ATOM 1433 C C . LEU A 1 181 ? 7.713 -9.942 -6.413 1.00 96.94 181 LEU A C 1
ATOM 1435 O O . LEU A 1 181 ? 8.476 -10.748 -6.938 1.00 96.94 181 LEU A O 1
ATOM 1439 N N . GLU A 1 182 ? 7.860 -8.624 -6.511 1.00 94.50 182 GLU A N 1
ATOM 1440 C CA . GLU A 1 182 ? 8.943 -7.995 -7.274 1.00 94.50 182 GLU A CA 1
ATOM 1441 C C . GLU A 1 182 ? 10.141 -7.675 -6.382 1.00 94.50 182 GLU A C 1
ATOM 1443 O O . GLU A 1 182 ? 11.285 -8.007 -6.685 1.00 94.50 182 GLU A O 1
ATOM 1448 N N . ALA A 1 183 ? 9.884 -7.006 -5.257 1.00 93.62 183 ALA A N 1
ATOM 1449 C CA . ALA A 1 183 ? 10.947 -6.478 -4.419 1.00 93.62 183 ALA A CA 1
ATOM 1450 C C . ALA A 1 183 ? 10.515 -6.303 -2.964 1.00 93.62 183 ALA A C 1
ATOM 1452 O O . ALA A 1 183 ? 9.332 -6.218 -2.633 1.00 93.62 183 ALA A O 1
ATOM 1453 N N . LEU A 1 184 ? 11.517 -6.164 -2.096 1.00 95.06 184 LEU A N 1
ATOM 1454 C CA . LEU A 1 184 ? 11.332 -5.575 -0.778 1.00 95.06 184 LEU A CA 1
ATOM 1455 C C . LEU A 1 184 ? 11.445 -4.052 -0.902 1.00 95.06 184 LEU A C 1
ATOM 1457 O O . LEU A 1 184 ? 12.507 -3.521 -1.247 1.00 95.06 184 LEU A O 1
ATOM 1461 N N . TRP A 1 185 ? 10.348 -3.338 -0.674 1.00 93.69 185 TRP A N 1
ATOM 1462 C CA . TRP A 1 185 ? 10.252 -1.888 -0.744 1.00 93.69 185 TRP A CA 1
ATOM 1463 C C . TRP A 1 185 ? 10.043 -1.284 0.639 1.00 93.69 185 TRP A C 1
ATOM 1465 O O . TRP A 1 185 ? 8.934 -1.233 1.164 1.00 93.69 185 TRP A O 1
ATOM 1475 N N . ASP A 1 186 ? 11.142 -0.803 1.216 1.00 93.94 186 ASP A N 1
ATOM 1476 C CA . ASP A 1 186 ? 11.129 -0.172 2.527 1.00 93.94 186 ASP A CA 1
ATOM 1477 C C . ASP A 1 186 ? 10.224 1.060 2.559 1.00 93.94 186 ASP A C 1
ATOM 1479 O O . ASP A 1 186 ? 10.334 1.957 1.716 1.00 93.94 186 ASP A O 1
ATOM 1483 N N . TYR A 1 187 ? 9.399 1.138 3.598 1.00 95.06 187 TYR A N 1
ATOM 1484 C CA . TYR A 1 187 ? 8.735 2.364 4.011 1.00 95.06 187 TYR A CA 1
ATOM 1485 C C . TYR A 1 187 ? 9.180 2.762 5.416 1.00 95.06 187 TYR A C 1
ATOM 1487 O O . TYR A 1 187 ? 9.498 1.929 6.263 1.00 95.06 187 TYR A O 1
ATOM 1495 N N . GLU A 1 188 ? 9.198 4.062 5.670 1.00 94.75 188 GLU A N 1
ATOM 1496 C CA . GLU A 1 188 ? 9.434 4.627 6.990 1.00 94.75 188 GLU A CA 1
ATOM 1497 C C . GLU A 1 188 ? 8.094 4.943 7.657 1.00 94.75 188 GLU A C 1
ATOM 1499 O O . GLU A 1 188 ? 7.243 5.622 7.076 1.00 94.75 188 GLU A O 1
ATOM 1504 N N . LYS A 1 189 ? 7.906 4.430 8.878 1.00 94.75 189 LYS A N 1
ATOM 1505 C CA . LYS A 1 189 ? 6.737 4.712 9.712 1.00 94.75 189 LYS A CA 1
ATOM 1506 C C . LYS A 1 189 ? 7.042 5.911 10.604 1.00 94.75 189 LYS A C 1
ATOM 1508 O O . LYS A 1 189 ? 7.735 5.791 11.610 1.00 94.75 189 LYS A O 1
ATOM 1513 N N . LEU A 1 190 ? 6.502 7.061 10.229 1.00 92.00 190 LEU A N 1
ATOM 1514 C CA . LEU A 1 190 ? 6.512 8.285 11.022 1.00 92.00 190 LEU A CA 1
ATOM 1515 C C . LEU A 1 190 ? 5.222 8.361 11.865 1.00 92.00 190 LEU A C 1
ATOM 1517 O O . LEU A 1 190 ? 4.248 7.665 11.562 1.00 92.00 190 LEU A O 1
ATOM 1521 N N . PRO A 1 191 ? 5.156 9.194 12.921 1.00 90.19 191 PRO A N 1
ATOM 1522 C CA . PRO A 1 191 ? 3.935 9.370 13.709 1.00 90.19 191 PRO A CA 1
ATOM 1523 C C . PRO A 1 191 ? 2.739 9.777 12.827 1.00 90.19 191 PRO A C 1
ATOM 1525 O O . PRO A 1 191 ? 2.654 10.907 12.354 1.00 90.19 191 PRO A O 1
ATOM 1528 N N . GLY A 1 192 ? 1.838 8.823 12.564 1.00 85.56 192 GLY A N 1
ATOM 1529 C CA . GLY A 1 192 ? 0.661 9.000 11.705 1.00 85.56 192 GLY A CA 1
ATOM 1530 C C . GLY A 1 192 ? 0.935 9.058 10.196 1.00 85.56 192 GLY A C 1
ATOM 1531 O O . GLY A 1 192 ? -0.003 9.291 9.436 1.00 85.56 192 GLY A O 1
ATOM 1532 N N . ARG A 1 193 ? 2.178 8.851 9.740 1.00 93.25 193 ARG A N 1
ATOM 1533 C CA . ARG A 1 193 ? 2.570 8.979 8.326 1.00 93.25 193 ARG A CA 1
ATOM 1534 C C . ARG A 1 193 ? 3.420 7.815 7.845 1.00 93.25 193 ARG A C 1
ATOM 1536 O O . ARG A 1 193 ? 4.210 7.262 8.601 1.00 93.25 193 ARG A O 1
ATOM 1543 N N . TYR A 1 194 ? 3.297 7.501 6.564 1.00 94.88 194 TYR A N 1
ATOM 1544 C CA . TYR A 1 194 ? 4.117 6.504 5.891 1.00 94.88 194 TYR A CA 1
ATOM 1545 C C . TYR A 1 194 ? 4.772 7.109 4.659 1.00 94.88 194 TYR A C 1
ATOM 1547 O O . TYR A 1 194 ? 4.130 7.843 3.904 1.00 94.88 194 TYR A O 1
ATOM 1555 N N . THR A 1 195 ? 6.044 6.779 4.461 1.00 94.00 195 THR A N 1
ATOM 1556 C CA . THR A 1 195 ? 6.847 7.279 3.343 1.00 94.00 195 THR A CA 1
ATOM 1557 C C . THR A 1 195 ? 7.581 6.117 2.697 1.00 94.00 195 THR A C 1
ATOM 1559 O O . THR A 1 195 ? 8.362 5.448 3.370 1.00 94.00 195 THR A O 1
ATOM 1562 N N . LEU A 1 196 ? 7.368 5.874 1.404 1.00 92.69 196 LEU A N 1
ATOM 1563 C CA . LEU A 1 196 ? 8.154 4.888 0.660 1.00 92.69 196 LEU A CA 1
ATOM 1564 C C . LEU A 1 196 ? 9.553 5.436 0.380 1.00 92.69 196 LEU A C 1
ATOM 1566 O O . LEU A 1 196 ? 9.705 6.571 -0.072 1.00 92.69 196 LEU A O 1
ATOM 1570 N N . LYS A 1 197 ? 10.592 4.635 0.631 1.00 91.44 197 LYS A N 1
ATOM 1571 C CA . LYS A 1 197 ? 11.963 5.037 0.301 1.00 91.44 197 LYS A CA 1
ATOM 1572 C C . LYS A 1 197 ? 12.164 5.019 -1.209 1.00 91.44 197 LYS A C 1
ATOM 1574 O O . LYS A 1 197 ? 11.730 4.089 -1.884 1.00 91.44 197 LYS A O 1
ATOM 1579 N N . ALA A 1 198 ? 12.871 6.018 -1.728 1.00 84.88 198 ALA A N 1
ATOM 1580 C CA . ALA A 1 198 ? 13.265 6.048 -3.130 1.00 84.88 198 ALA A CA 1
ATOM 1581 C C . ALA A 1 198 ? 14.057 4.783 -3.501 1.00 84.88 198 ALA A C 1
ATOM 1583 O O . ALA A 1 198 ? 14.898 4.309 -2.727 1.00 84.88 198 ALA A O 1
ATOM 1584 N N . LYS A 1 199 ? 13.796 4.252 -4.694 1.00 83.88 199 LYS A N 1
ATOM 1585 C CA . LYS A 1 199 ? 14.591 3.179 -5.295 1.00 83.88 199 LYS A CA 1
ATOM 1586 C C . LYS A 1 199 ? 15.592 3.766 -6.285 1.00 83.88 199 LYS A C 1
ATOM 1588 O O . LYS A 1 199 ? 15.428 4.876 -6.783 1.00 83.88 199 LYS A O 1
ATOM 1593 N N . PHE A 1 200 ? 16.647 3.004 -6.542 1.00 80.19 200 PHE A N 1
ATOM 1594 C CA . PHE A 1 200 ? 17.728 3.366 -7.454 1.00 80.19 200 PHE A CA 1
ATOM 1595 C C . PHE A 1 200 ? 17.911 2.260 -8.496 1.00 80.19 200 PHE A C 1
ATOM 1597 O O . PHE A 1 200 ? 17.457 1.130 -8.299 1.00 80.19 200 PHE A O 1
ATOM 1604 N N . GLY A 1 201 ? 18.605 2.570 -9.590 1.00 82.94 201 GLY A N 1
ATOM 1605 C CA . GLY A 1 201 ? 18.863 1.596 -10.650 1.00 82.94 201 GLY A CA 1
ATOM 1606 C C . GLY A 1 201 ? 17.615 1.305 -11.484 1.00 82.94 201 GLY A C 1
ATOM 1607 O O . GLY A 1 201 ? 16.792 2.187 -11.702 1.00 82.94 201 GLY A O 1
ATOM 1608 N N . GLN A 1 202 ? 17.469 0.058 -11.938 1.00 79.75 202 GLN A N 1
ATOM 1609 C CA . GLN A 1 202 ? 16.341 -0.372 -12.779 1.00 79.75 202 GLN A CA 1
ATOM 1610 C C . GLN A 1 202 ? 14.979 -0.197 -12.088 1.00 79.75 202 GLN A C 1
ATOM 1612 O O . GLN A 1 202 ? 13.990 0.123 -12.736 1.00 79.75 202 GLN A O 1
ATOM 1617 N N . ASN A 1 203 ? 14.947 -0.296 -10.758 1.00 82.94 203 ASN A N 1
ATOM 1618 C CA . ASN A 1 203 ? 13.719 -0.144 -9.977 1.00 82.94 203 ASN A CA 1
ATOM 1619 C C . ASN A 1 203 ? 13.312 1.322 -9.773 1.00 82.94 203 ASN A C 1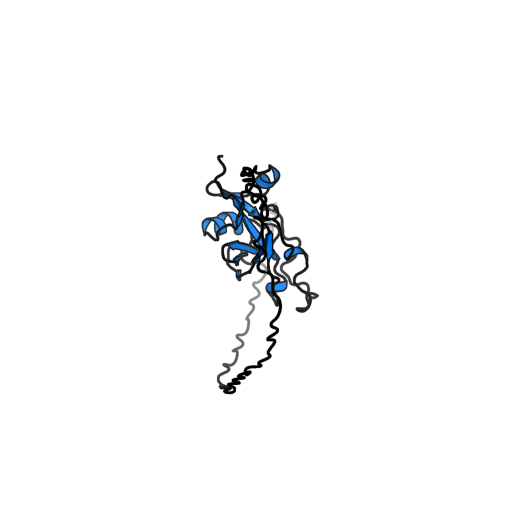
ATOM 1621 O O . ASN A 1 203 ? 12.260 1.578 -9.196 1.00 82.94 203 ASN A O 1
ATOM 1625 N N . ALA A 1 204 ? 14.124 2.289 -10.219 1.00 82.06 204 ALA A N 1
ATOM 1626 C CA . ALA A 1 204 ? 13.782 3.706 -10.126 1.00 82.06 204 ALA A CA 1
ATOM 1627 C C . ALA A 1 204 ? 12.648 4.120 -11.084 1.00 82.06 204 ALA A C 1
ATOM 1629 O O . ALA A 1 204 ? 12.041 5.164 -10.880 1.00 82.06 204 ALA A O 1
ATOM 1630 N N . ALA A 1 205 ? 12.356 3.306 -12.104 1.00 81.88 205 ALA A N 1
ATOM 1631 C CA . ALA A 1 205 ? 11.210 3.500 -12.994 1.00 81.88 205 ALA A CA 1
ATOM 1632 C C . ALA A 1 205 ? 9.909 2.896 -12.431 1.00 81.88 205 ALA A C 1
ATOM 1634 O O . ALA A 1 205 ? 8.829 3.118 -12.973 1.00 81.88 205 ALA A O 1
ATOM 1635 N N . LEU A 1 206 ? 9.991 2.103 -11.356 1.00 86.81 206 LEU A N 1
ATOM 1636 C CA . LEU A 1 206 ? 8.815 1.495 -10.747 1.00 86.81 206 LEU A CA 1
ATOM 1637 C C . LEU A 1 206 ? 8.134 2.492 -9.812 1.00 86.81 206 LEU A C 1
ATOM 1639 O O . LEU A 1 206 ? 8.774 3.295 -9.136 1.00 86.81 206 LEU A O 1
ATOM 1643 N N . HIS A 1 207 ? 6.811 2.391 -9.754 1.00 89.62 207 HIS A N 1
ATOM 1644 C CA . HIS A 1 207 ? 5.963 3.210 -8.899 1.00 89.62 207 HIS A CA 1
ATOM 1645 C C . HIS A 1 207 ? 5.301 2.279 -7.888 1.00 89.62 207 HIS A C 1
ATOM 1647 O O . HIS A 1 207 ? 4.866 1.184 -8.246 1.00 89.62 207 HIS A O 1
ATOM 1653 N N . GLY A 1 208 ? 5.295 2.688 -6.623 1.00 92.25 208 GLY A N 1
ATOM 1654 C CA . GLY A 1 208 ? 4.782 1.897 -5.513 1.00 92.25 208 GLY A CA 1
ATOM 1655 C C . GLY A 1 208 ? 3.766 2.693 -4.710 1.00 92.25 208 GLY A C 1
ATOM 1656 O O . GLY A 1 208 ? 3.976 3.880 -4.472 1.00 92.25 208 GLY A O 1
ATOM 1657 N N . ILE A 1 209 ? 2.691 2.048 -4.262 1.00 95.00 209 ILE A N 1
ATOM 1658 C CA . ILE A 1 209 ? 1.743 2.635 -3.305 1.00 95.00 209 ILE A CA 1
ATOM 1659 C C . ILE A 1 209 ? 1.514 1.644 -2.164 1.00 95.00 209 ILE A C 1
ATOM 1661 O O . ILE A 1 209 ? 1.524 0.434 -2.372 1.00 95.00 209 ILE A O 1
ATOM 1665 N N . ILE A 1 210 ? 1.344 2.142 -0.940 1.00 96.56 210 ILE A N 1
ATOM 1666 C CA . ILE A 1 210 ? 1.087 1.293 0.228 1.00 96.56 210 ILE A CA 1
ATOM 1667 C C . ILE A 1 210 ? -0.370 0.827 0.208 1.00 96.56 210 ILE A C 1
ATOM 1669 O O . ILE A 1 210 ? -1.282 1.652 0.105 1.00 96.56 210 ILE A O 1
ATOM 1673 N N . LEU A 1 211 ? -0.571 -0.483 0.348 1.00 97.75 211 LEU A N 1
ATOM 1674 C CA . LEU A 1 211 ? -1.884 -1.089 0.538 1.00 97.75 211 LEU A CA 1
ATOM 1675 C C . LEU A 1 211 ? -2.261 -1.046 2.021 1.00 97.75 211 LEU A C 1
ATOM 1677 O O . LEU A 1 211 ? -1.488 -1.455 2.893 1.00 97.75 211 LEU A O 1
ATOM 1681 N N . ILE A 1 212 ? -3.466 -0.571 2.302 1.00 98.00 212 ILE A N 1
ATOM 1682 C CA . ILE A 1 212 ? -4.031 -0.463 3.643 1.00 98.00 212 ILE A CA 1
ATOM 1683 C C . ILE A 1 212 ? -5.333 -1.256 3.736 1.00 98.00 212 ILE A C 1
ATOM 1685 O O . ILE A 1 212 ? -5.999 -1.506 2.730 1.00 98.00 212 ILE A O 1
ATOM 1689 N N . LYS A 1 213 ? -5.694 -1.658 4.953 1.00 98.12 213 LYS A N 1
ATOM 1690 C CA . LYS A 1 213 ? -6.979 -2.280 5.268 1.00 98.12 213 LYS A CA 1
ATOM 1691 C C . LYS A 1 213 ? -7.614 -1.668 6.507 1.00 98.12 213 LYS A C 1
ATOM 1693 O O . LYS A 1 213 ? -6.912 -1.071 7.324 1.00 98.12 213 LYS A O 1
ATOM 1698 N N . THR A 1 214 ? -8.916 -1.850 6.682 1.00 97.62 214 THR A N 1
ATOM 1699 C CA . THR A 1 214 ? -9.586 -1.482 7.936 1.00 97.62 214 THR A CA 1
ATOM 1700 C C . THR A 1 214 ? -9.098 -2.352 9.101 1.00 97.62 214 THR A C 1
ATOM 1702 O O . THR A 1 214 ? -8.808 -3.541 8.946 1.00 97.62 214 THR A O 1
ATOM 1705 N N . ILE A 1 215 ? -8.998 -1.758 10.293 1.00 96.50 215 ILE A N 1
ATOM 1706 C CA . ILE A 1 215 ? -8.626 -2.474 11.528 1.00 96.50 215 ILE A CA 1
ATOM 1707 C C . ILE A 1 215 ? -9.784 -3.371 11.985 1.00 96.50 215 ILE A C 1
ATOM 1709 O O . ILE A 1 215 ? -9.582 -4.512 12.398 1.00 96.50 215 ILE A O 1
ATOM 1713 N N . SER A 1 216 ? -11.009 -2.857 11.876 1.00 95.69 216 SER A N 1
ATOM 1714 C CA . SER A 1 216 ? -12.232 -3.566 12.245 1.00 95.69 216 SER A CA 1
ATOM 1715 C C . SER A 1 216 ? -12.943 -4.109 11.012 1.00 95.69 216 SER A C 1
ATOM 1717 O O . SER A 1 216 ? -12.856 -3.534 9.921 1.00 95.69 216 SER A O 1
ATOM 1719 N N . LYS A 1 217 ? -13.682 -5.204 11.211 1.00 96.62 217 LYS A N 1
ATOM 1720 C CA . LYS A 1 217 ? -14.617 -5.698 10.205 1.00 96.62 217 LYS A CA 1
ATOM 1721 C C . LYS A 1 217 ? -15.740 -4.683 10.015 1.00 96.62 217 LYS A C 1
ATOM 1723 O O . LYS A 1 217 ? -16.261 -4.146 10.991 1.00 96.62 217 LYS A O 1
ATOM 1728 N N . VAL A 1 218 ? -16.090 -4.425 8.765 1.00 93.69 218 VAL A N 1
ATOM 1729 C CA . VAL A 1 218 ? -17.234 -3.599 8.397 1.00 93.69 218 VAL A CA 1
ATOM 1730 C C . VAL A 1 218 ? -18.451 -4.515 8.383 1.00 93.69 218 VAL A C 1
ATOM 1732 O O . VAL A 1 218 ? -18.497 -5.457 7.594 1.00 93.69 218 VAL A O 1
ATOM 1735 N N . SER A 1 219 ? -19.407 -4.272 9.281 1.00 88.06 219 SER A N 1
ATOM 1736 C CA . SER A 1 219 ? -20.710 -4.938 9.226 1.00 88.06 219 SER A CA 1
ATOM 1737 C C . SER A 1 219 ? -21.363 -4.595 7.887 1.00 88.06 219 SER A C 1
ATOM 1739 O O . SER A 1 219 ? -21.541 -3.412 7.585 1.00 88.06 219 SER A O 1
ATOM 1741 N N . GLN A 1 220 ? -21.609 -5.621 7.073 1.00 73.44 220 GLN A N 1
ATOM 1742 C CA . GLN A 1 220 ? -22.326 -5.504 5.804 1.00 73.44 220 GLN A CA 1
ATOM 1743 C C . GLN A 1 220 ? -23.824 -5.347 6.039 1.00 73.44 220 GLN A C 1
ATOM 1745 O O . GLN A 1 220 ? -24.323 -5.934 7.026 1.00 73.44 220 GLN A O 1
#

Radius of gyration: 30.53 Å; Cα contacts (8 Å, |Δi|>4): 303; chains: 1; bounding box: 68×50×112 Å

Sequence (220 aa):
MDSRSRTRSKPQRSQRYRSTSRPRMDSRSRARETRKDSRSRSNGMRGSARSRSRGRGNPQPAYRIPPPAKRADPKKEATITEEQRQNSIPLDGYLYATIDFTSPQAQPPWTTEPDARYTYQTKTDISVIRAKNLPSGWEVAPATEAVIREVIKPHAWGTHLLVTEGCKAYWTAGGNNPGCLEALWDYEKLPGRYTLKAKFGQNAALHGIILIKTISKVSQ

Secondary structure (DSSP, 8-state):
--------PPP-----------------------------------------------------PPPPP------------HHHHHT-EEETTEEEEETT---TTPPPSS-SSPPTT--TTS-S-TTS---EEPPTTEEEPP--HHHIIIIITT--TTSSEEEEGGGEEEE-TTSSSTT-EEEE--EEEETTEEEEPPP-GGGGG--EEEEEEESS----

pLDDT: mean 78.2, std 19.85, range [43.53, 98.5]

Organism: NCBI:txid878477

Foldseek 3Di:
DDDDDDDDDDDDDDDPDDPDDDDDDDDDDDDDDDDDDDDDDDDDDDDDDDDDDDDPPVPDPPPPPPDPDPPPPPLPDQDQDPLLVQLWDDDPLKTKHFLVSQRQAAAAPDDLPDDPPPDLPDWQPPVQFDKGFRGPQKDFAAPDPCCLVPPFQAGRSNFQWEAGPQQWTAGHVNYPDRSDTDDRWDWDDDDRIIGTDIDTDSCSSGHYTTMMMGPDRHDD

=== Feature glossary ===
Legend for the data blocks above and below:

— What the protein is —

The amino-acid sequence is the protein's primary structure: the linear order of residues from the N-terminus to the C-terminus, written in one-letter code. Everything else here — the 3D coordinates, the secondary structure, the domain annotations — is ultimately a consequence of this string.

Database cross-references. InterPro integrates a dozen domain/family signature databases into unified entries with residue-range hits. GO terms attach function/process/location labels with evidence codes. CATH codes position the fold in a four-level structural taxonomy. Organism is the NCBI-taxonomy species name.

— Where its atoms are —

The mmCIF block holds the 3D Cartesian coordinates of each backbone atom (N, Cα, C, O) in ångströms. mmCIF is the PDB's canonical archive format — a tagged-loop text representation of the atomic model.

The six renders are orthographic views along the three Cartesian axes in both directions. Representation (cartoon, sticks, or surface) and color scheme (sequence-rainbow or by-chain) vary across proteins so the training set covers all the common visualization conventions.

— Local backbone conformation —

Secondary structure is the local, repeating backbone conformation. DSSP classifies it into eight states by reading the hydrogen-bond network: three helix types (H, G, I), two β types (E, B), two non-regular types (T, S), and unstructured coil (-).

SS3 is a coarse helix/strand/coil call (letters a/b/c) made by the P-SEA algorithm from inter-Cα distances and dihedrals. It is less detailed than DSSP but needs only Cα positions.

Backbone dihedral angles. Every residue except chain termini has a φ (preceding-C → N → Cα → C) and a ψ (N → Cα → C → next-N). They are reported in degrees following the IUPAC sign convention. Secondary structure is essentially a statement about which (φ, ψ) basin each residue occupies.

— Global shape and packing —

The geometric summary reports three shape descriptors. Rg (radius of gyration) measures how spread out the Cα atoms are about their centre of mass; compact globular proteins have small Rg, elongated or unfolded ones large. Cα contacts (<8 Å, |i−j|>4) count long-range residue pairs in spatial proximity — high for tightly packed folds, near zero for rods or random coil. The bounding-box extents give the protein's footprint along x, y, z in Å.

Solvent accessibility: the surface area of each residue that a 1.4 Å water probe can touch, in Å². When only backbone atoms are present the absolute values are lower than full-atom SASA (side chains contribute most of the area) and are flagged as backbone-only.

Plot images: a contact map (which residues are close in 3D, as an N×N binary image), a Ramachandran scatter (backbone torsion angles, revealing secondary-structure composition at a glance), and — for AlphaFold structures — a PAE heatmap (pairwise prediction confidence).

— Structural neighborhood —

Foldseek's 3Di representation compresses backbone geometry into a per-residue letter drawn from a learned twenty-state alphabet. It captures the tertiary interaction pattern around each residue — which residues are packed against it in space, regardless of where they are in sequence.

Structural nearest neighbors (via Foldseek easy-search vs the PDB). Reported per hit: target PDB id, E-value, and alignment TM-score. A TM-score above ~0.5 is the conventional threshold for 'same fold'.

— Confidence and disorder —

pLDDT (predicted Local Distance Difference Test) is AlphaFold's per-residue confidence score, ranging from 0 to 100. Values above 90 indicate high confidence (typically well-packed cores); 70–90 is confident; 50–70 low confidence; below 50 usually means the region is disordered or the prediction is unreliable there. AlphaFold stores pLDDT in the mmCIF B-factor column.

For experimental (PDB) structures, the B-factor (temperature factor) quantifies the positional spread of each atom in the crystal — a combination of thermal vibration and static disorder — in units of Å². High B-factors mark flexible loops or poorly resolved regions; low B-factors mark the rigid, well-ordered core.

Predicted Aligned Error (PAE) is an AlphaFold confidence matrix: entry (i, j) is the expected error in the position of residue j, in ångströms, when the prediction is superimposed on the true structure at residue i. Low PAE within a block of residues means that block is internally rigid and well-predicted; high PAE between two blocks means their relative placement is uncertain even if each block individually is confident.